Protein 9K8B (pdb70)

Solvent-accessible surface area: 11193 Å² total; per-residue (Å²): 136,144,87,25,64,86,0,1,106,39,0,67,50,0,15,107,50,3,134,96,40,98,17,90,69,0,23,120,25,0,31,71,0,11,100,26,4,114,122,36,80,47,166,21,1,24,62,0,0,88,17,0,56,129,2,0,68,44,0,1,130,77,81,54,56,133,31,0,5,75,0,0,65,20,0,26,50,0,0,40,6,58,31,117,75,50,131,134,106,1,107,79,6,5,80,66,0,34,106,28,0,16,75,3,6,66,152,34,21,80,75,11,1,88,11,0,10,112,0,0,69,33,0,1,130,40,9,82,32,112,112,7,20,88,1,1,88,1,3,43,45,1,6,116,37,46,48,102,4,90,146,84,80,84,78,42,51,74,26,0,82,1,1,39,123,4,1,110,79,1,35,144,26,14,6,72,93,2,0,79,2,0,8,78,15,0,60,93,8,12,125,81,0,139,161,42,82,78,101,142,11,17,80,85,0,80,64,19,10,103,64,6,70,97,76,15,141,140,102

Secondary structure (DSSP, 8-state):
--HHHHHHHHHHHHHHHHTTT-HHHHHHHHHHHHHHHTTTT-SSHHHHHHHHHHHIIIIIHTT-STTTHHHHHHHHHHHHTTTTT-STTHHHHHHHHHHHHHHHHHHT-HHHHHHHHHHHHHHHTTTT-STTTHHHHHHHHHHHHHHHHHHS---HHHHHHHHHHHHHHHHHHT-SHHHHHHHHHHHHHHHHHHHSS--SSHHHHHHHHHHHHHHHHH-

B-factor: mean 26.37, std 15.7, range [0.08, 90.74]

Nearest PDB structures (foldseek):
  8fbn-assembly1_E  TM=4.253E-01  e=9.488E-02  synthetic construct
  3sf4-assembly3_C  TM=2.843E-01  e=7.287E-01  Homo sapiens
  3sf4-assembly1_A  TM=2.581E-01  e=3.990E-01  Homo sapiens
  8glv-assembly1_Lf  TM=2.975E-01  e=1.056E+00  Chlamydomonas reinhardtii
  7ep7-assembly1_A  TM=2.399E-01  e=4.238E+00  Mus musculus

Structure (mmCIF, N/CA/C/O backbone):
data_9K8B
#
_entry.id   9K8B
#
loop_
_entity.id
_entity.type
_entity.pdbx_description
1 polymer Cage-t32-Zn1-HEHE-34
2 non-polymer 'ZINC ION'
#
loop_
_atom_site.group_PDB
_atom_site.id
_atom_site.type_symbol
_atom_site.label_atom_id
_atom_site.label_alt_id
_atom_site.label_comp_id
_atom_site.label_asym_id
_atom_site.label_entity_id
_atom_site.label_seq_id
_atom_site.pdbx_PDB_ins_code
_atom_site.Cartn_x
_atom_site.Cartn_y
_atom_site.Cartn_z
_atom_site.occupancy
_atom_site.B_iso_or_equiv
_atom_site.auth_seq_id
_atom_site.auth_comp_id
_atom_site.auth_asym_i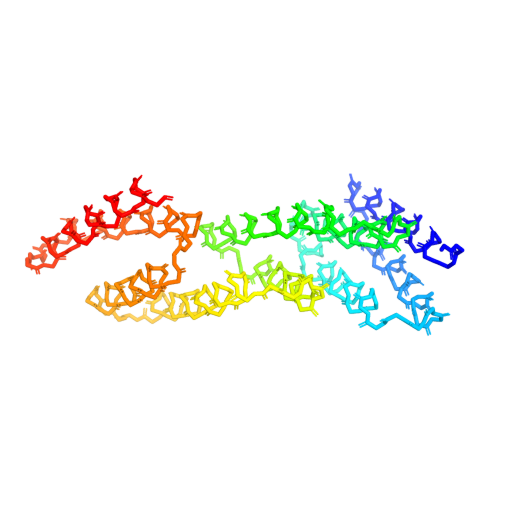d
_atom_site.auth_atom_id
_atom_site.pdbx_PDB_model_num
ATOM 1 N N . MET A 1 25 ? 86.102 130.629 135.703 1.00 30.61 6 MET A N 1
ATOM 2 C CA . MET A 1 25 ? 85.591 131.412 136.720 1.00 34.12 6 MET A CA 1
ATOM 3 C C . MET A 1 25 ? 86.432 131.572 137.866 1.00 37.01 6 MET A C 1
ATOM 4 O O . MET A 1 25 ? 87.620 131.483 137.702 1.00 37.05 6 MET A O 1
ATOM 9 N N . GLU A 1 26 ? 85.792 131.837 139.010 1.00 34.47 7 GLU A N 1
ATOM 10 C CA . GLU A 1 26 ? 86.536 132.309 140.180 1.00 25.82 7 GLU A CA 1
ATOM 11 C C . GLU A 1 26 ? 86.869 133.785 140.020 1.00 29.65 7 GLU A C 1
ATOM 12 O O . GLU A 1 26 ? 86.044 134.646 140.337 1.00 37.75 7 GLU A O 1
ATOM 18 N N . LYS A 1 27 ? 88.076 134.092 139.532 1.00 26.42 8 LYS A N 1
ATOM 19 C CA . LYS A 1 27 ? 88.452 135.490 139.341 1.00 25.49 8 LYS A CA 1
ATOM 20 C C . LYS A 1 27 ? 87.590 136.173 138.286 1.00 23.19 8 LYS A C 1
ATOM 21 O O . LYS A 1 27 ? 87.192 137.328 138.469 1.00 20.51 8 LYS A O 1
ATOM 27 N N . LEU A 1 28 ? 87.292 135.482 137.184 1.00 19.10 9 LEU A N 1
ATOM 28 C CA . LEU A 1 28 ? 86.469 136.063 136.132 1.00 16.32 9 LEU A CA 1
ATOM 29 C C . LEU A 1 28 ? 85.036 136.324 136.583 1.00 15.81 9 LEU A C 1
ATOM 30 O O . LEU A 1 28 ? 84.436 137.319 136.161 1.00 18.47 9 LEU A O 1
ATOM 35 N N . LYS A 1 29 ? 84.479 135.478 137.443 1.00 10.88 10 LYS A N 1
ATOM 36 C CA . LYS A 1 29 ? 83.179 135.788 138.014 1.00 12.37 10 LYS A CA 1
ATOM 37 C C . LYS A 1 29 ? 83.227 136.962 138.979 1.00 15.17 10 LYS A C 1
ATOM 38 O O . LYS A 1 29 ? 82.260 137.730 139.050 1.00 21.25 10 LYS A O 1
ATOM 44 N N . GLU A 1 30 ? 84.328 137.125 139.717 1.00 9.60 11 GLU A N 1
ATOM 45 C CA . GLU A 1 30 ? 84.508 138.330 140.518 1.00 6.25 11 GLU A CA 1
ATOM 46 C C . GLU A 1 30 ? 84.524 139.565 139.629 1.00 11.55 11 GLU A C 1
ATOM 47 O O . GLU A 1 30 ? 83.920 140.592 139.955 1.00 22.91 11 GLU A O 1
ATOM 53 N N . ILE A 1 31 ? 85.213 139.473 138.490 1.00 5.38 12 ILE A N 1
ATOM 54 C CA . ILE A 1 31 ? 85.257 140.583 137.541 1.00 0.00 12 ILE A CA 1
ATOM 55 C C . ILE A 1 31 ? 83.855 140.915 137.044 1.00 2.74 12 ILE A C 1
ATOM 56 O O . ILE A 1 31 ? 83.461 142.083 136.977 1.00 19.81 12 ILE A O 1
ATOM 61 N N . VAL A 1 32 ? 83.080 139.888 136.699 1.00 9.22 13 VAL A N 1
ATOM 62 C CA . VAL A 1 32 ? 81.720 140.118 136.214 1.00 6.69 13 VAL A CA 1
ATOM 63 C C . VAL A 1 32 ? 80.865 140.775 137.296 1.00 8.89 13 VAL A C 1
ATOM 64 O O . VAL A 1 32 ? 80.091 141.700 137.016 1.00 16.75 13 VAL A O 1
ATOM 68 N N . LYS A 1 33 ? 80.985 140.311 138.542 1.00 0.20 14 LYS A N 1
ATOM 69 C CA . LYS A 1 33 ? 80.203 140.898 139.627 1.00 1.64 14 LYS A CA 1
ATOM 70 C C . LYS A 1 33 ? 80.565 142.363 139.848 1.00 15.65 14 LYS A C 1
ATOM 71 O O . LYS A 1 33 ? 79.685 143.215 140.044 1.00 23.40 14 LYS A O 1
ATOM 77 N N . HIS A 1 34 ? 81.862 142.680 139.813 1.00 14.82 15 HIS A N 1
ATOM 78 C CA . HIS A 1 34 ? 82.273 144.074 139.936 1.00 1.61 15 HIS A CA 1
ATOM 79 C C . HIS A 1 34 ? 81.751 144.914 138.780 1.00 3.78 15 HIS A C 1
ATOM 80 O O . HIS A 1 34 ? 81.411 146.085 138.969 1.00 6.74 15 HIS A O 1
ATOM 87 N N . LEU A 1 35 ? 81.680 144.341 137.579 1.00 5.48 16 LEU A N 1
ATOM 88 C CA . LEU A 1 35 ? 81.114 145.081 136.456 1.00 0.19 16 LEU A CA 1
ATOM 89 C C . LEU A 1 35 ? 79.623 145.335 136.651 1.00 0.35 16 LEU A C 1
ATOM 90 O O . LEU A 1 35 ? 79.118 146.400 136.281 1.00 10.41 16 LEU A O 1
ATOM 95 N N . GLU A 1 36 ? 78.898 144.373 137.231 1.00 0.00 17 GLU A N 1
ATOM 96 C CA . GLU A 1 36 ? 77.509 144.646 137.598 1.00 0.00 17 GLU A CA 1
ATOM 97 C C . GLU A 1 36 ? 77.420 145.814 138.575 1.00 3.38 17 GLU A C 1
ATOM 98 O O . GLU A 1 36 ? 76.546 146.680 138.439 1.00 12.84 17 GLU A O 1
ATOM 104 N N . VAL A 1 37 ? 78.309 145.848 139.570 1.00 14.27 18 VAL A N 1
ATOM 105 C CA . VAL A 1 37 ? 78.303 146.956 140.530 1.00 3.81 18 VAL A CA 1
ATOM 106 C C . VAL A 1 37 ? 78.570 148.281 139.821 1.00 9.29 18 VAL A C 1
ATOM 107 O O . VAL A 1 37 ? 77.919 149.298 140.097 1.00 12.24 18 VAL A O 1
ATOM 111 N N . ALA A 1 38 ? 79.539 148.292 138.904 1.00 6.74 19 ALA A N 1
ATOM 112 C CA . ALA A 1 38 ? 79.887 149.513 138.188 1.00 0.00 19 ALA A CA 1
ATOM 113 C C . ALA A 1 38 ? 78.721 150.017 137.348 1.00 0.00 19 ALA A C 1
ATOM 114 O O . ALA A 1 38 ? 78.453 151.221 137.299 1.00 5.84 19 ALA A O 1
ATOM 116 N N . ILE A 1 39 ? 78.020 149.107 136.669 1.00 10.32 20 ILE A N 1
ATOM 117 C CA . ILE A 1 39 ? 76.863 149.516 135.872 1.00 6.67 20 ILE A CA 1
ATOM 118 C C . ILE A 1 39 ? 75.753 150.045 136.771 1.00 10.13 20 ILE A C 1
ATOM 119 O O . ILE A 1 39 ? 75.066 151.014 136.424 1.00 17.02 20 ILE A O 1
ATOM 124 N N . LYS A 1 40 ? 75.553 149.419 137.934 1.00 3.50 21 LYS A N 1
ATOM 125 C CA . LYS A 1 40 ? 74.548 149.923 138.865 1.00 2.24 21 LYS A CA 1
ATOM 126 C C . LYS A 1 40 ? 74.877 151.342 139.304 1.00 13.03 21 LYS A C 1
ATOM 127 O O . LYS A 1 40 ? 73.999 152.208 139.360 1.00 19.39 21 LYS A O 1
ATOM 133 N N . TYR A 1 41 ? 76.149 151.597 139.616 1.00 13.66 22 TYR A N 1
ATOM 134 C CA . TYR A 1 41 ? 76.579 152.939 139.989 1.00 6.68 22 TYR A CA 1
ATOM 135 C C . TYR A 1 41 ? 76.434 153.944 138.857 1.00 7.87 22 TYR A C 1
ATOM 136 O O . TYR A 1 41 ? 76.038 155.084 139.113 1.00 7.41 22 TYR A O 1
ATOM 145 N N . LEU A 1 42 ? 76.749 153.557 137.624 1.00 11.16 23 LEU A N 1
ATOM 146 C CA . LEU A 1 42 ? 76.611 154.438 136.472 1.00 7.13 23 LEU A CA 1
ATOM 147 C C . LEU A 1 42 ? 75.166 154.779 136.154 1.00 12.15 23 LEU A C 1
ATOM 148 O O . LEU A 1 42 ? 74.887 155.907 135.741 1.00 18.06 23 LEU A O 1
ATOM 153 N N . LYS A 1 43 ? 74.244 153.836 136.326 1.00 10.47 24 LYS A N 1
ATOM 154 C CA . LYS A 1 43 ? 72.833 154.084 136.063 1.00 12.44 24 LYS A CA 1
ATOM 155 C C . LYS A 1 43 ? 72.163 154.922 137.145 1.00 18.46 24 LYS A C 1
ATOM 156 O O . LYS A 1 43 ? 70.940 155.079 137.115 1.00 23.73 24 LYS A O 1
ATOM 162 N N . GLU A 1 44 ? 72.933 155.461 138.099 1.00 17.73 25 GLU A N 1
ATOM 163 C CA . GLU A 1 44 ? 72.340 156.312 139.125 1.00 15.58 25 GLU A CA 1
ATOM 164 C C . GLU A 1 44 ? 73.139 157.589 139.373 1.00 20.07 25 GLU A C 1
ATOM 165 O O . GLU A 1 44 ? 72.854 158.296 140.346 1.00 24.19 25 GLU A O 1
ATOM 171 N N . GLY A 1 45 ? 74.126 157.905 138.538 1.00 17.52 26 GLY A N 1
ATOM 172 C CA . GLY A 1 45 ? 74.796 159.186 138.625 1.00 17.33 26 GLY A CA 1
ATOM 173 C C . GLY A 1 45 ? 76.260 159.143 139.006 1.00 16.72 26 GLY A C 1
ATOM 174 O O . GLY A 1 45 ? 77.063 159.909 138.468 1.00 17.56 26 GLY A O 1
ATOM 175 N N . LYS A 1 46 ? 76.625 158.258 139.929 1.00 10.80 27 LYS A N 1
ATOM 176 C CA . LYS A 1 46 ? 77.972 158.239 140.494 1.00 10.40 27 LYS A CA 1
ATOM 177 C C . LYS A 1 46 ? 78.964 157.735 139.451 1.00 9.60 27 LYS A C 1
ATOM 178 O O . LYS A 1 46 ? 79.035 156.540 139.166 1.00 12.67 27 LYS A O 1
ATOM 184 N N . VAL A 1 47 ? 79.751 158.657 138.885 1.00 11.53 28 VAL A N 1
ATOM 185 C CA . VAL A 1 47 ? 80.785 158.299 137.923 1.00 4.00 28 VAL A CA 1
ATOM 186 C C . VAL A 1 47 ? 82.109 157.970 138.595 1.00 14.94 28 VAL A C 1
ATOM 187 O O . VAL A 1 47 ? 82.875 157.149 138.073 1.00 13.09 28 VAL A O 1
ATOM 191 N N . ASP A 1 48 ? 82.393 158.573 139.748 1.00 14.10 29 ASP A N 1
ATOM 192 C CA . ASP A 1 48 ? 83.657 158.411 140.455 1.00 5.25 29 ASP A CA 1
ATOM 193 C C . ASP A 1 48 ? 83.803 157.057 141.135 1.00 9.65 29 ASP A C 1
ATOM 194 O O . ASP A 1 48 ? 84.915 156.526 141.197 1.00 17.38 29 ASP A O 1
ATOM 199 N N . LEU A 1 49 ? 82.715 156.487 141.655 1.00 6.92 30 LEU A N 1
ATOM 200 C CA . LEU A 1 49 ? 82.791 155.164 142.268 1.00 3.14 30 LEU A CA 1
ATOM 201 C C . LEU A 1 49 ? 82.853 154.056 141.226 1.00 11.14 30 LEU A C 1
ATOM 202 O O . LEU A 1 49 ? 83.511 153.034 141.451 1.00 14.26 30 LEU A O 1
ATOM 207 N N . ALA A 1 50 ? 82.173 154.231 140.091 1.00 5.92 31 ALA A N 1
ATOM 208 C CA . ALA A 1 50 ? 82.257 153.253 139.010 1.00 0.00 31 ALA A CA 1
ATOM 209 C C . ALA A 1 50 ? 83.677 153.152 138.471 1.00 2.44 31 ALA A C 1
ATOM 210 O O . ALA A 1 50 ? 84.146 152.059 138.136 1.00 11.55 31 ALA A O 1
ATOM 212 N N . ASP A 1 51 ? 84.373 154.286 138.379 1.00 0.00 32 ASP A N 1
ATOM 213 C CA . ASP A 1 51 ? 85.770 154.276 137.964 1.00 0.00 32 ASP A CA 1
ATOM 214 C C . ASP A 1 51 ? 86.618 153.437 138.910 1.00 6.69 32 ASP A C 1
ATOM 215 O O . ASP A 1 51 ? 87.431 152.617 138.471 1.00 11.72 32 ASP A O 1
ATOM 220 N N . LEU A 1 52 ? 86.428 153.621 140.219 1.00 3.60 33 LEU A N 1
ATOM 221 C CA . LEU A 1 52 ? 87.203 152.869 141.198 1.00 0.00 33 LEU A CA 1
ATOM 222 C C . LEU A 1 52 ? 86.881 151.382 141.133 1.00 0.00 33 LEU A C 1
ATOM 223 O O . LEU A 1 52 ? 87.777 150.538 141.248 1.00 13.48 33 LEU A O 1
ATOM 228 N N . VAL A 1 53 ? 85.604 151.046 140.946 1.00 3.24 34 VAL A N 1
ATOM 229 C CA . VAL A 1 53 ? 85.198 149.648 140.853 1.00 0.00 34 VAL A CA 1
ATOM 230 C C . VAL A 1 53 ? 85.833 148.982 139.637 1.00 0.00 34 VAL A C 1
ATOM 231 O O . VAL A 1 53 ? 86.314 147.842 139.711 1.00 0.64 34 VAL A O 1
ATOM 235 N N . VAL A 1 54 ? 85.851 149.679 138.497 1.00 8.77 35 VAL A N 1
ATOM 236 C CA . VAL A 1 54 ? 86.483 149.127 137.300 1.00 5.23 35 VAL A CA 1
ATOM 237 C C . VAL A 1 54 ? 87.993 149.010 137.486 1.00 9.65 35 VAL A C 1
ATOM 238 O O . VAL A 1 54 ? 88.625 148.092 136.953 1.00 13.28 35 VAL A O 1
ATOM 242 N N . ALA A 1 55 ? 88.599 149.933 138.238 1.00 0.00 36 ALA A N 1
ATOM 243 C CA . ALA A 1 55 ? 90.019 149.791 138.558 1.00 0.00 36 ALA A CA 1
ATOM 244 C C . ALA A 1 55 ? 90.276 148.538 139.388 1.00 6.19 36 ALA A C 1
ATOM 245 O O . ALA A 1 55 ? 91.266 147.827 139.174 1.00 21.66 36 ALA A O 1
ATOM 247 N N . ASP A 1 56 ? 89.393 148.258 140.353 1.00 10.76 37 ASP A N 1
ATOM 248 C CA . ASP A 1 56 ? 89.485 147.015 141.119 1.00 0.00 37 ASP A CA 1
ATOM 249 C C . ASP A 1 56 ? 89.375 145.799 140.206 1.00 3.94 37 ASP A C 1
ATOM 250 O O . ASP A 1 56 ? 90.124 144.824 140.349 1.00 15.97 37 ASP A O 1
ATOM 255 N N . ALA A 1 57 ? 88.428 145.836 139.257 1.00 0.00 38 ALA A N 1
ATOM 256 C CA . ALA A 1 57 ? 88.276 144.732 138.314 1.00 0.00 38 ALA A CA 1
ATOM 257 C C . ALA A 1 57 ? 89.520 144.552 137.454 1.00 0.00 38 ALA A C 1
ATOM 258 O O . ALA A 1 57 ? 89.894 143.423 137.134 1.00 13.21 38 ALA A O 1
ATOM 260 N N . ILE A 1 58 ? 90.171 145.651 137.067 1.00 3.55 39 ILE A N 1
ATOM 261 C CA . ILE A 1 58 ? 91.410 145.555 136.297 1.00 7.21 39 ILE A CA 1
ATOM 262 C C . ILE A 1 58 ? 92.514 144.920 137.133 1.00 7.02 39 ILE A C 1
ATOM 263 O O . ILE A 1 58 ? 93.311 144.116 136.632 1.00 17.54 39 ILE A O 1
ATOM 268 N N . GLU A 1 59 ? 92.599 145.291 138.412 1.00 0.52 40 GLU A N 1
ATOM 269 C CA . GLU A 1 59 ? 93.599 144.675 139.281 1.00 0.00 40 GLU A CA 1
ATOM 270 C C . GLU A 1 59 ? 93.353 143.181 139.432 1.00 4.60 40 GLU A C 1
ATOM 271 O O . GLU A 1 59 ? 94.304 142.395 139.489 1.00 16.06 40 GLU A O 1
ATOM 277 N N . LEU A 1 60 ? 92.084 142.773 139.515 1.00 14.05 41 LEU A N 1
ATOM 278 C CA . LEU A 1 60 ? 91.767 141.345 139.499 1.00 8.55 41 LEU A CA 1
ATOM 279 C C . LEU A 1 60 ? 92.169 140.687 138.186 1.00 4.56 41 LEU A C 1
ATOM 280 O O . LEU A 1 60 ? 92.706 139.574 138.185 1.00 7.11 41 LEU A O 1
ATOM 285 N N . ALA A 1 61 ? 91.910 141.352 137.061 1.00 12.87 42 ALA A N 1
ATOM 286 C CA . ALA A 1 61 ? 92.216 140.802 135.746 1.00 5.07 42 ALA A CA 1
ATOM 287 C C . ALA A 1 61 ? 93.706 140.640 135.501 1.00 10.28 42 ALA A C 1
ATOM 288 O O . ALA A 1 61 ? 94.102 139.751 134.742 1.00 18.94 42 ALA A O 1
ATOM 290 N N . LYS A 1 62 ? 94.539 141.481 136.108 1.00 12.83 43 LYS A N 1
ATOM 291 C CA . LYS A 1 62 ? 95.983 141.270 136.033 1.00 10.85 43 LYS A CA 1
ATOM 292 C C . LYS A 1 62 ? 96.440 140.048 136.821 1.00 18.36 43 LYS A C 1
ATOM 293 O O . LYS A 1 62 ? 97.636 139.737 136.824 1.00 21.17 43 LYS A O 1
ATOM 299 N N . GLU A 1 63 ? 95.514 139.352 137.487 1.00 24.98 44 GLU A N 1
ATOM 300 C CA . GLU A 1 63 ? 95.830 138.166 138.274 1.00 21.73 44 GLU A CA 1
ATOM 301 C C . GLU A 1 63 ? 95.220 136.915 137.660 1.00 21.49 44 GLU A C 1
ATOM 302 O O . GLU A 1 63 ? 95.200 135.855 138.293 1.00 21.77 44 GLU A O 1
ATOM 308 N N . ALA A 1 64 ? 94.707 137.018 136.428 1.00 20.24 45 ALA A N 1
ATOM 309 C CA . ALA A 1 64 ? 94.077 135.863 135.802 1.00 23.04 45 ALA A CA 1
ATOM 310 C C . ALA A 1 64 ? 94.712 135.498 134.463 1.00 28.34 45 ALA A C 1
ATOM 311 O O . ALA A 1 64 ? 94.202 134.601 133.782 1.00 30.84 45 ALA A O 1
ATOM 313 N N . GLY A 1 65 ? 95.803 136.156 134.075 1.00 29.00 46 GLY A N 1
ATOM 314 C CA . GLY A 1 65 ? 96.537 135.822 132.867 1.00 30.08 46 GLY A CA 1
ATOM 315 C C . GLY A 1 65 ? 95.693 135.605 131.627 1.00 31.65 46 GLY A C 1
ATOM 316 O O . GLY A 1 65 ? 95.731 134.526 131.029 1.00 29.01 46 GLY A O 1
ATOM 317 N N . ASP A 1 66 ? 94.925 136.620 131.229 1.00 30.03 47 ASP A N 1
ATOM 318 C CA . ASP A 1 66 ? 94.076 136.524 130.052 1.00 31.02 47 ASP A CA 1
ATOM 319 C C . ASP A 1 66 ? 94.501 137.441 128.913 1.00 31.49 47 ASP A C 1
ATOM 320 O O . ASP A 1 66 ? 94.459 137.010 127.753 1.00 29.10 47 ASP A O 1
ATOM 325 N N . LYS A 1 67 ? 94.881 138.689 129.199 1.00 24.64 48 LYS A N 1
ATOM 326 C CA . LYS A 1 67 ? 95.420 139.623 128.215 1.00 20.55 48 LYS A CA 1
ATOM 327 C C . LYS A 1 67 ? 94.409 139.979 127.128 1.00 20.50 48 LYS A C 1
ATOM 328 O O . LYS A 1 67 ? 94.729 140.725 126.197 1.00 27.86 48 LYS A O 1
ATOM 334 N N . ALA A 1 68 ? 93.187 139.458 127.233 1.00 17.35 49 ALA A N 1
ATOM 335 C CA . ALA A 1 68 ? 92.109 139.828 126.322 1.00 16.12 49 ALA A CA 1
ATOM 336 C C . ALA A 1 68 ? 90.916 140.385 127.082 1.00 22.76 49 ALA A C 1
ATOM 337 O O . ALA A 1 68 ? 90.084 141.083 126.496 1.00 18.81 49 ALA A O 1
ATOM 339 N N . SER A 1 69 ? 90.820 140.090 128.375 1.00 23.99 50 SER A N 1
ATOM 340 C CA . SER A 1 69 ? 89.883 140.740 129.281 1.00 15.65 50 SER A CA 1
ATOM 341 C C . SER A 1 69 ? 90.483 141.955 129.963 1.00 9.62 50 SER A C 1
ATOM 342 O O . SER A 1 69 ? 89.767 142.913 130.255 1.00 21.63 50 SER A O 1
ATOM 345 N N . LEU A 1 70 ? 91.796 141.939 130.199 1.00 6.08 51 LEU A N 1
ATOM 346 C CA . LEU A 1 70 ? 92.478 143.105 130.742 1.00 14.68 51 LEU A CA 1
ATOM 347 C C . LEU A 1 70 ? 92.365 144.297 129.797 1.00 20.43 51 LEU A C 1
ATOM 348 O O . LEU A 1 70 ? 92.105 145.426 130.231 1.00 20.13 51 LEU A O 1
ATOM 353 N N . GLU A 1 71 ? 92.546 144.060 128.498 1.00 6.79 52 GLU A N 1
ATOM 354 C CA . GLU A 1 71 ? 92.433 145.139 127.523 1.00 0.92 52 GLU A CA 1
ATOM 355 C C . GLU A 1 71 ? 91.019 145.701 127.467 1.00 4.80 52 GLU A C 1
ATOM 356 O O . GLU A 1 71 ? 90.828 146.919 127.379 1.00 15.66 52 GLU A O 1
ATOM 362 N N . ILE A 1 72 ? 90.014 144.830 127.527 1.00 1.52 53 ILE A N 1
ATOM 363 C CA . ILE A 1 72 ? 88.637 145.305 127.436 1.00 4.94 53 ILE A CA 1
ATOM 364 C C . ILE A 1 72 ? 88.245 146.054 128.708 1.00 5.72 53 ILE A C 1
ATOM 365 O O . ILE A 1 72 ? 87.488 147.030 128.658 1.00 14.04 53 ILE A O 1
ATOM 370 N N . LEU A 1 73 ? 88.782 145.646 129.863 1.00 6.44 54 LEU A N 1
ATOM 371 C CA . LEU A 1 73 ? 88.519 146.405 131.082 1.00 5.34 54 LEU A CA 1
ATOM 372 C C . LEU A 1 73 ? 89.241 147.743 131.084 1.00 11.15 54 LEU A C 1
ATOM 373 O O . LEU A 1 73 ? 88.717 148.724 131.619 1.00 8.96 54 LEU A O 1
ATOM 378 N N . LYS A 1 74 ? 90.438 147.814 130.500 1.00 12.87 55 LYS A N 1
ATOM 379 C CA . LYS A 1 74 ? 91.101 149.107 130.362 1.00 2.18 55 LYS A CA 1
ATOM 380 C C . LYS A 1 74 ? 90.311 150.029 129.438 1.00 4.17 55 LYS A C 1
ATOM 381 O O . LYS A 1 74 ? 90.204 151.237 129.695 1.00 16.36 55 LYS A O 1
ATOM 387 N N . VAL A 1 75 ? 89.746 149.473 128.366 1.00 10.46 56 VAL A N 1
ATOM 388 C CA . VAL A 1 75 ? 88.871 150.246 127.490 1.00 11.51 56 VAL A CA 1
ATOM 389 C C . VAL A 1 75 ? 87.659 150.756 128.264 1.00 12.30 56 VAL A C 1
ATOM 390 O O . VAL A 1 75 ? 87.252 151.912 128.113 1.00 15.63 56 VAL A O 1
ATOM 394 N N . ALA A 1 76 ? 87.066 149.903 129.104 1.00 6.53 57 ALA A N 1
ATOM 395 C CA . ALA A 1 76 ? 85.924 150.327 129.913 1.00 0.00 57 ALA A CA 1
ATOM 396 C C . ALA A 1 76 ? 86.307 151.432 130.891 1.00 4.40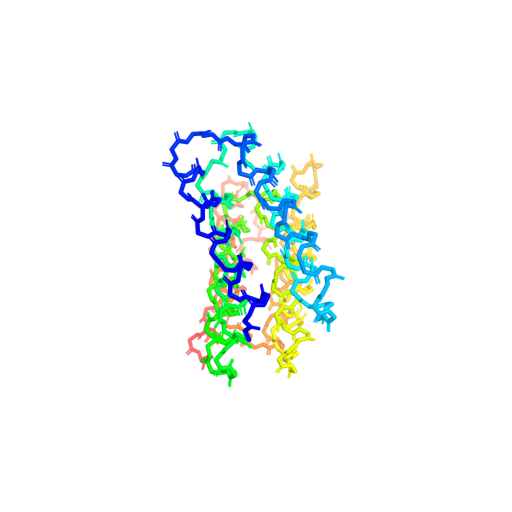 57 ALA A C 1
ATOM 397 O O . ALA A 1 76 ? 85.535 152.369 131.112 1.00 21.21 57 ALA A O 1
ATOM 399 N N . HIS A 1 77 ? 87.489 151.329 131.500 1.00 6.99 58 HIS A N 1
ATOM 400 C CA . HIS A 1 77 ? 87.959 152.357 132.424 1.00 3.44 58 HIS A CA 1
ATOM 401 C C . HIS A 1 77 ? 88.100 153.700 131.718 1.00 13.09 58 HIS A C 1
ATOM 402 O O . HIS A 1 77 ? 87.601 154.733 132.192 1.00 17.79 58 HIS A O 1
ATOM 409 N N . LYS A 1 78 ? 88.775 153.703 130.566 1.00 6.98 59 LYS A N 1
ATOM 410 C CA . LYS A 1 78 ? 88.938 154.949 129.827 1.00 0.00 59 LYS A CA 1
ATOM 411 C C . LYS A 1 78 ? 87.5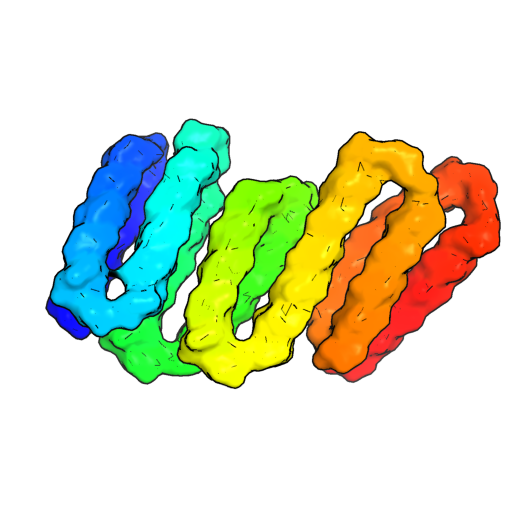99 155.467 129.315 1.00 1.84 59 LYS A C 1
ATOM 412 O O . LYS A 1 78 ? 87.416 156.678 129.155 1.00 7.62 59 LYS A O 1
ATOM 418 N N . ALA A 1 79 ? 86.653 154.571 129.050 1.00 6.69 60 ALA A N 1
ATOM 419 C CA . ALA A 1 79 ? 85.310 154.974 128.661 1.00 4.81 60 ALA A CA 1
ATOM 420 C C . ALA A 1 79 ? 84.610 155.697 129.800 1.00 0.00 60 ALA A C 1
ATOM 421 O O . ALA A 1 79 ? 83.955 156.717 129.578 1.00 5.01 60 ALA A O 1
ATOM 423 N N . ILE A 1 80 ? 84.747 155.182 131.024 1.00 2.07 61 ILE A N 1
ATOM 424 C CA . ILE A 1 80 ? 84.215 155.869 132.199 1.00 7.43 61 ILE A CA 1
ATOM 425 C C . ILE A 1 80 ? 84.799 157.271 132.212 1.00 16.13 61 ILE A C 1
ATOM 426 O O . ILE A 1 80 ? 84.062 158.262 132.265 1.00 14.58 61 ILE A O 1
ATOM 431 N N . ASP A 1 81 ? 86.126 157.350 132.096 1.00 15.43 62 ASP A N 1
ATOM 432 C CA . ASP A 1 81 ? 86.846 158.623 132.130 1.00 8.03 62 ASP A CA 1
ATOM 433 C C . ASP A 1 81 ? 86.271 159.616 131.127 1.00 9.82 62 ASP A C 1
ATOM 434 O O . ASP A 1 81 ? 85.785 160.682 131.513 1.00 8.06 62 ASP A O 1
ATOM 439 N N . THR A 1 82 ? 86.321 159.280 129.837 1.00 15.22 63 THR A N 1
ATOM 440 C CA . THR A 1 82 ? 85.917 160.211 128.789 1.00 6.45 63 THR A CA 1
ATOM 441 C C . THR A 1 82 ? 84.409 160.431 128.743 1.00 6.74 63 THR A C 1
ATOM 442 O O . THR A 1 82 ? 83.944 161.558 128.931 1.00 11.93 63 THR A O 1
ATOM 446 N N . LEU A 1 83 ? 83.637 159.372 128.483 1.00 14.23 64 LEU A N 1
ATOM 447 C CA . LEU A 1 83 ? 82.202 159.543 128.289 1.00 14.31 64 LEU A CA 1
ATOM 448 C C . LEU A 1 83 ? 81.465 159.823 129.591 1.00 16.11 64 LEU A C 1
ATOM 449 O O . LEU A 1 83 ? 80.616 160.717 129.638 1.00 16.81 64 LEU A O 1
ATOM 454 N N . GLY A 1 84 ? 81.756 159.069 130.648 1.00 16.07 65 GLY A N 1
ATOM 455 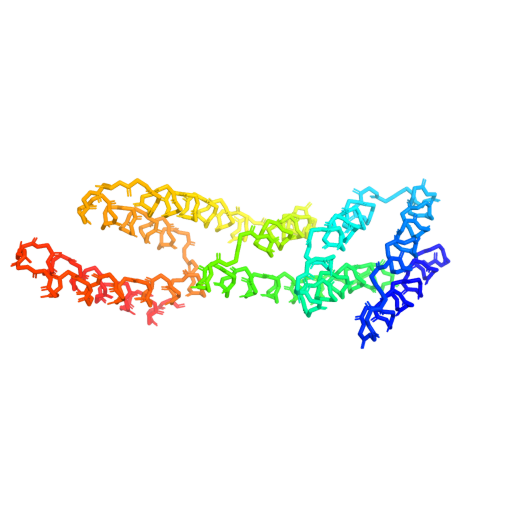C CA . GLY A 1 84 ? 80.961 159.152 131.854 1.00 15.12 65 GLY A CA 1
ATOM 456 C C . GLY A 1 84 ? 81.082 160.462 132.599 1.00 12.65 65 GLY A C 1
ATOM 457 O O . GLY A 1 84 ? 80.087 160.984 133.109 1.00 12.58 65 GLY A O 1
ATOM 458 N N . ARG A 1 85 ? 82.297 161.003 132.675 1.00 11.77 66 ARG A N 1
ATOM 459 C CA . ARG A 1 85 ? 82.508 162.213 133.461 1.00 14.42 66 ARG A CA 1
ATOM 460 C C . ARG A 1 85 ? 81.828 163.415 132.815 1.00 19.42 66 ARG A C 1
ATOM 461 O O . ARG A 1 85 ? 81.340 164.309 133.516 1.00 16.31 66 ARG A O 1
ATOM 469 N N . GLU A 1 86 ? 81.786 163.452 131.485 1.00 28.89 67 GLU A N 1
ATOM 470 C CA . GLU A 1 86 ? 81.014 164.462 130.770 1.00 24.52 67 GLU A CA 1
ATOM 471 C C . GLU A 1 86 ? 79.546 164.052 130.744 1.00 24.72 67 GLU A C 1
ATOM 472 O O . GLU A 1 86 ? 79.139 163.152 131.484 1.00 27.54 67 GLU A O 1
ATOM 478 N N . GLY A 1 87 ? 78.739 164.705 129.914 1.00 21.33 68 GLY A N 1
ATOM 479 C CA . GLY A 1 87 ? 77.300 164.539 129.989 1.00 24.50 68 GLY A CA 1
ATOM 480 C C . GLY A 1 87 ? 76.733 163.183 129.611 1.00 26.07 68 GLY A C 1
ATOM 481 O O . GLY A 1 87 ? 75.579 162.890 129.937 1.00 24.56 68 GLY A O 1
ATOM 482 N N . LYS A 1 88 ? 77.516 162.340 128.939 1.00 24.53 69 LYS A N 1
ATOM 483 C CA . LYS A 1 88 ? 77.006 161.093 128.376 1.00 21.41 69 LYS A CA 1
ATOM 484 C C . LYS A 1 88 ? 77.206 159.952 129.368 1.00 22.45 69 LYS A C 1
ATOM 485 O O . LYS A 1 88 ? 78.263 159.314 129.386 1.00 26.70 69 LYS A O 1
ATOM 491 N N . LEU A 1 89 ? 76.182 159.682 130.181 1.00 20.04 70 LEU A N 1
ATOM 492 C CA . LEU A 1 89 ? 76.199 158.575 131.130 1.00 13.59 70 LEU A CA 1
ATOM 493 C C . LEU A 1 89 ? 75.518 157.331 130.579 1.00 15.45 70 LEU A C 1
ATOM 494 O O . LEU A 1 89 ? 75.580 156.267 131.205 1.00 20.43 70 LEU A O 1
ATOM 499 N N . GLU A 1 90 ? 74.862 157.436 129.427 1.00 18.38 71 GLU A N 1
ATOM 500 C CA . GLU A 1 90 ? 74.214 156.296 128.797 1.00 16.72 71 GLU A CA 1
ATOM 501 C C . GLU A 1 90 ? 75.108 155.598 127.789 1.00 12.74 71 GLU A C 1
ATOM 502 O O . GLU A 1 90 ? 74.744 154.527 127.295 1.00 11.78 71 GLU A O 1
ATOM 508 N N . GLU A 1 91 ? 76.268 156.171 127.475 1.00 12.97 72 GLU A N 1
ATOM 509 C CA . GLU A 1 91 ? 77.203 155.578 126.526 1.00 14.47 72 GLU A CA 1
ATOM 510 C C . GLU A 1 91 ? 78.471 155.093 127.211 1.00 12.99 72 GLU A C 1
ATOM 511 O O . GLU A 1 91 ? 79.377 154.589 126.542 1.00 18.50 72 GLU A O 1
ATOM 517 N N . ALA A 1 92 ? 78.559 155.245 128.526 1.00 8.50 73 ALA A N 1
ATOM 518 C CA . ALA A 1 92 ? 79.565 154.573 129.329 1.00 0.61 73 ALA A CA 1
ATOM 519 C C . ALA A 1 92 ? 79.056 153.281 129.937 1.00 11.94 73 ALA A C 1
ATOM 520 O O . ALA A 1 92 ? 79.811 152.302 130.009 1.00 17.80 73 ALA A O 1
ATOM 522 N N . ALA A 1 93 ? 77.791 153.244 130.354 1.00 11.91 74 ALA A N 1
ATOM 523 C CA . ALA A 1 93 ? 77.167 151.989 130.735 1.00 5.19 74 ALA A CA 1
ATOM 524 C C . ALA A 1 93 ? 77.124 151.009 129.570 1.00 12.74 74 ALA A C 1
ATOM 525 O O . ALA A 1 93 ? 77.219 149.801 129.791 1.00 16.26 74 ALA A O 1
ATOM 527 N N . LYS A 1 94 ? 77.010 151.502 128.335 1.00 12.98 75 LYS A N 1
ATOM 528 C CA . LYS A 1 94 ? 77.066 150.616 127.173 1.00 1.99 75 LYS A CA 1
ATOM 529 C C . LYS A 1 94 ? 78.435 149.964 127.035 1.00 3.93 75 LYS A C 1
ATOM 530 O O . LYS A 1 94 ? 78.527 148.761 126.773 1.00 18.88 75 LYS A O 1
ATOM 536 N N . ILE A 1 95 ? 79.507 150.740 127.188 1.00 11.23 76 ILE A N 1
ATOM 537 C CA . ILE A 1 95 ? 80.8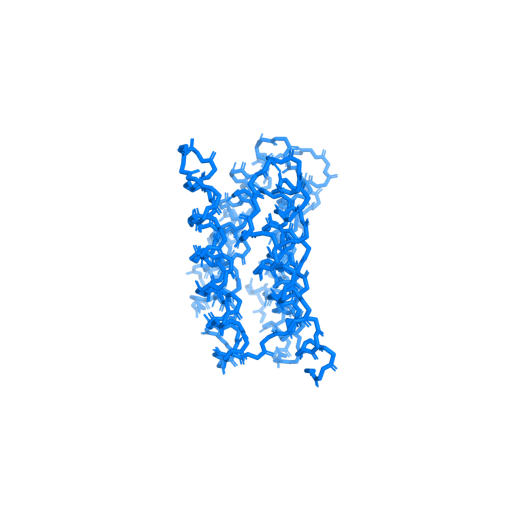48 150.165 127.108 1.00 4.79 76 ILE A CA 1
ATOM 538 C C . ILE A 1 95 ? 81.071 149.163 128.232 1.00 0.40 76 ILE A C 1
ATOM 539 O O . ILE A 1 95 ? 81.649 148.089 128.019 1.00 4.45 76 ILE A O 1
ATOM 544 N N . VAL A 1 96 ? 80.627 149.495 129.447 1.00 2.40 77 VAL A N 1
ATOM 545 C CA . VAL A 1 96 ? 80.814 148.558 130.550 1.00 10.25 77 VAL A CA 1
ATOM 546 C C . VAL A 1 96 ? 79.987 147.296 130.336 1.00 14.86 77 VAL A C 1
ATOM 547 O O . VAL A 1 96 ? 80.429 146.193 130.679 1.00 9.44 77 VAL A O 1
ATOM 551 N N . LYS A 1 97 ? 78.791 147.421 129.756 1.00 12.19 78 LYS A N 1
ATOM 552 C CA . LYS A 1 97 ? 77.981 146.243 129.463 1.00 3.73 78 LYS A CA 1
ATOM 553 C C . LYS A 1 97 ? 78.633 145.373 128.401 1.00 4.84 78 LYS A C 1
ATOM 554 O O . LYS A 1 97 ? 78.606 144.143 128.494 1.00 21.26 78 LYS A O 1
ATOM 560 N N . TYR A 1 98 ? 79.217 145.989 127.371 1.00 0.00 79 TYR A N 1
ATOM 561 C CA . TYR A 1 98 ? 79.921 145.201 126.363 1.00 2.76 79 TYR A CA 1
ATOM 562 C C . TYR A 1 98 ? 81.105 144.464 126.973 1.00 11.34 79 TYR A C 1
ATOM 563 O O . TYR A 1 98 ? 81.348 143.294 126.658 1.00 12.88 79 TYR A O 1
ATOM 572 N N . ALA A 1 99 ? 81.852 145.131 127.856 1.00 6.86 80 ALA A N 1
ATOM 573 C CA . ALA A 1 99 ? 82.970 144.471 128.526 1.00 2.32 80 ALA A CA 1
ATOM 574 C C . ALA A 1 99 ? 82.486 143.317 129.399 1.00 9.97 80 ALA A C 1
ATOM 575 O O . ALA A 1 99 ? 83.079 142.230 129.401 1.00 21.45 80 ALA A O 1
ATOM 577 N N . LYS A 1 100 ? 81.400 143.536 130.143 1.00 9.07 81 LYS A N 1
ATOM 578 C CA . LYS A 1 100 ? 80.851 142.492 131.002 1.00 7.81 81 LYS A CA 1
ATOM 579 C C . LYS A 1 100 ? 80.390 141.292 130.191 1.00 14.10 81 LYS A C 1
ATOM 580 O O . LYS A 1 100 ? 80.623 140.143 130.576 1.00 17.62 81 LYS A O 1
ATOM 586 N N . GLU A 1 101 ? 79.716 141.539 129.067 1.00 13.77 82 GLU A N 1
ATOM 587 C CA . GLU A 1 101 ? 79.231 140.439 128.245 1.00 1.38 82 GLU A CA 1
ATOM 588 C C . GLU A 1 101 ? 80.371 139.709 127.556 1.00 5.27 82 GLU A C 1
ATOM 589 O O . GLU A 1 101 ? 80.310 138.487 127.403 1.00 18.82 82 GLU A O 1
ATOM 595 N N . TYR A 1 102 ? 81.432 140.416 127.164 1.00 4.47 83 TYR A N 1
ATOM 596 C CA . TYR A 1 102 ? 82.606 139.724 126.645 1.00 10.66 83 TYR A CA 1
ATOM 597 C C . TYR A 1 102 ? 83.221 138.820 127.703 1.00 11.83 83 TYR A C 1
ATOM 598 O O . TYR A 1 102 ? 83.589 137.676 127.415 1.00 19.14 83 TYR A O 1
ATOM 607 N N . VAL A 1 103 ? 83.351 139.318 128.934 1.00 9.06 84 VAL A N 1
ATOM 608 C CA . VAL A 1 103 ? 83.938 138.494 129.988 1.00 9.28 84 VAL A CA 1
ATOM 609 C C . VAL A 1 103 ? 83.053 137.296 130.301 1.00 11.50 84 VAL A C 1
ATOM 610 O O . VAL A 1 103 ? 83.549 136.175 130.458 1.00 18.39 84 VAL A O 1
ATOM 614 N N . GLU A 1 104 ? 81.737 137.499 130.383 1.00 9.15 85 GLU A N 1
ATOM 615 C CA . GLU A 1 104 ? 80.852 136.406 130.766 1.00 7.18 85 GLU A CA 1
ATOM 616 C C . GLU A 1 104 ? 80.601 135.442 129.615 1.00 14.48 85 GLU A C 1
ATOM 617 O O . GLU A 1 104 ? 80.101 134.336 129.837 1.00 17.13 85 GLU A O 1
ATOM 623 N N . ALA A 1 105 ? 80.937 135.828 128.390 1.00 25.89 86 ALA A N 1
ATOM 624 C CA . ALA A 1 105 ? 80.936 134.897 127.263 1.00 19.25 86 ALA A CA 1
ATOM 625 C C . ALA A 1 105 ? 82.300 134.237 127.110 1.00 17.97 86 ALA A C 1
ATOM 626 O O . ALA A 1 105 ? 82.681 133.760 126.045 1.00 22.24 86 ALA A O 1
ATOM 628 N N . LYS A 1 106 ? 83.051 134.226 128.208 1.00 18.90 87 LYS A N 1
ATOM 629 C CA . LYS A 1 106 ? 84.365 133.600 128.265 1.00 24.25 87 LYS A CA 1
ATOM 630 C C . LYS A 1 106 ? 84.421 132.671 129.471 1.00 23.43 87 LYS A C 1
ATOM 631 O O . LYS A 1 106 ? 85.364 131.890 129.627 1.00 31.01 87 LYS A O 1
ATOM 637 N N . ILE A 1 107 ? 83.402 132.741 130.324 1.00 20.41 88 ILE A N 1
ATOM 638 C CA . ILE A 1 107 ? 83.269 131.830 131.454 1.00 24.04 88 ILE A CA 1
ATOM 639 C C . ILE A 1 107 ? 82.211 130.800 131.097 1.00 22.48 88 ILE A C 1
ATOM 640 O O . ILE A 1 107 ? 81.831 129.966 131.924 1.00 21.55 88 ILE A O 1
ATOM 645 N N . LYS A 1 108 ? 81.722 130.863 129.853 1.00 26.74 89 LYS A N 1
ATOM 646 C CA . LYS A 1 108 ? 80.821 129.832 129.351 1.00 30.14 89 LYS A CA 1
ATOM 647 C C . LYS A 1 108 ? 81.389 129.140 128.117 1.00 27.90 89 LYS A C 1
ATOM 648 O O . LYS A 1 108 ? 80.727 128.255 127.562 1.00 30.20 89 LYS A O 1
ATOM 654 N N . GLY A 1 109 ? 82.588 129.516 127.673 1.00 26.54 90 GLY A N 1
ATOM 655 C CA . GLY A 1 109 ? 83.216 128.905 126.522 1.00 29.93 90 GLY A CA 1
ATOM 656 C C . GLY A 1 109 ? 82.361 128.978 125.275 1.00 35.78 90 GLY A C 1
ATOM 657 O O . GLY A 1 109 ? 82.257 128.004 124.526 1.00 35.52 90 GLY A O 1
ATOM 658 N N . ASP A 1 110 ? 81.748 130.133 125.038 1.00 32.10 91 ASP A N 1
ATOM 659 C CA . ASP A 1 110 ? 80.826 130.319 123.933 1.00 31.29 91 ASP A CA 1
ATOM 660 C C . ASP A 1 110 ? 81.456 131.219 122.884 1.00 36.68 91 ASP A C 1
ATOM 661 O O . ASP A 1 110 ? 81.890 132.336 123.189 1.00 39.40 91 ASP A O 1
ATOM 666 N N . ARG A 1 111 ? 81.514 130.723 121.652 1.00 37.60 92 ARG A N 1
ATOM 667 C CA . ARG A 1 111 ? 81.976 131.482 120.499 1.00 36.96 92 ARG A CA 1
ATOM 668 C C . ARG A 1 111 ? 80.797 131.802 119.587 1.00 34.79 92 ARG A C 1
ATOM 669 O O . ARG A 1 111 ? 80.928 132.471 118.562 1.00 35.30 92 ARG A O 1
ATOM 677 N N . GLU A 1 112 ? 79.605 131.361 119.988 1.00 37.48 93 GLU A N 1
ATOM 678 C CA . GLU A 1 112 ? 78.388 131.737 119.281 1.00 36.02 93 GLU A CA 1
ATOM 679 C C . GLU A 1 112 ? 77.714 132.937 119.928 1.00 36.52 93 GLU A C 1
ATOM 680 O O . GLU A 1 112 ? 76.742 133.457 119.368 1.00 39.36 93 GLU A O 1
ATOM 686 N N . LYS A 1 113 ? 78.193 133.386 121.086 1.00 33.75 94 LYS A N 1
ATOM 687 C CA . LYS A 1 113 ? 77.773 134.640 121.691 1.00 34.83 94 LYS A CA 1
ATOM 688 C C . LYS A 1 113 ? 78.750 135.774 121.432 1.00 29.77 94 LYS A C 1
ATOM 689 O O . LYS A 1 113 ? 78.332 136.934 121.379 1.00 29.20 94 LYS A O 1
ATOM 695 N N . LEU A 1 114 ? 80.035 135.465 121.248 1.00 21.42 95 LEU A N 1
ATOM 696 C CA . LEU A 1 114 ? 80.996 136.479 120.839 1.00 25.14 95 LEU A CA 1
ATOM 697 C C . LEU A 1 114 ? 80.630 137.078 119.487 1.00 28.40 95 LEU A C 1
ATOM 698 O O . LEU A 1 114 ? 80.848 138.270 119.257 1.00 28.42 95 LEU A O 1
ATOM 703 N N . ARG A 1 115 ? 80.071 136.271 118.582 1.00 27.61 96 ARG A N 1
ATOM 704 C CA . ARG A 1 115 ? 79.682 136.779 117.271 1.00 24.86 96 ARG A CA 1
ATOM 705 C C . ARG A 1 115 ? 78.510 137.750 117.362 1.00 31.18 96 ARG A C 1
ATOM 706 O O . ARG A 1 115 ? 78.500 138.781 116.681 1.00 41.41 96 ARG A O 1
ATOM 714 N N . GLU A 1 116 ? 77.516 137.452 118.196 1.00 17.43 97 GLU A N 1
ATOM 715 C CA . GLU A 1 116 ? 76.439 138.410 118.401 1.00 22.37 97 GLU A CA 1
ATOM 716 C C . GLU A 1 116 ? 76.919 139.658 119.134 1.00 29.01 97 GLU A C 1
ATOM 717 O O . GLU A 1 116 ? 76.431 140.761 118.849 1.00 28.68 97 GLU A O 1
ATOM 723 N N . LEU A 1 117 ? 77.881 139.514 120.045 1.00 25.74 98 LEU A N 1
ATOM 724 C CA . LEU A 1 117 ? 78.514 140.684 120.640 1.00 18.04 98 LEU A CA 1
ATOM 725 C C . LEU A 1 117 ? 79.170 141.551 119.574 1.00 20.78 98 LEU A C 1
ATOM 726 O O . LEU A 1 117 ? 79.033 142.779 119.587 1.00 28.18 98 LEU A O 1
ATOM 731 N N . LEU A 1 118 ? 79.893 140.925 118.643 1.00 15.74 99 LEU A N 1
ATOM 732 C CA . LEU A 1 118 ? 80.509 141.666 117.550 1.00 9.08 99 LEU A CA 1
ATOM 733 C C . LEU A 1 118 ? 79.460 142.371 116.705 1.00 12.28 99 LEU A C 1
ATOM 734 O O . LEU A 1 118 ? 79.657 143.518 116.290 1.00 21.06 99 LEU A O 1
ATOM 739 N N . GLU A 1 119 ? 78.342 141.700 116.438 1.00 9.94 100 GLU A N 1
ATOM 740 C CA . GLU A 1 119 ? 77.276 142.315 115.655 1.00 18.94 100 GLU A CA 1
ATOM 741 C C . GLU A 1 119 ? 76.723 143.558 116.347 1.00 23.51 100 GLU A C 1
ATOM 742 O O . GLU A 1 119 ? 76.536 144.607 115.714 1.00 24.38 100 GLU A O 1
ATOM 748 N N . LYS A 1 120 ? 76.454 143.461 117.653 1.00 23.63 101 LYS A N 1
ATOM 749 C CA . LYS A 1 120 ? 75.920 144.613 118.379 1.00 15.92 101 LYS A CA 1
ATOM 750 C C . LYS A 1 120 ? 76.935 145.748 118.455 1.00 9.26 101 LYS A C 1
ATOM 751 O O . LYS A 1 120 ? 76.572 146.924 118.314 1.00 12.06 101 LYS A O 1
ATOM 757 N N . VAL A 1 121 ? 78.211 145.419 118.666 1.00 6.12 102 VAL A N 1
ATOM 758 C CA . VAL A 1 121 ? 79.243 146.446 118.731 1.00 2.61 102 VAL A CA 1
ATOM 759 C C . VAL A 1 121 ? 79.385 147.151 117.389 1.00 18.28 102 VAL A C 1
ATOM 760 O O . VAL A 1 121 ? 79.545 148.373 117.329 1.00 16.32 102 VAL A O 1
ATOM 764 N N . LYS A 1 122 ? 79.316 146.397 116.286 1.00 20.66 103 LYS A N 1
ATOM 765 C CA . LYS A 1 122 ? 79.413 147.015 114.965 1.00 3.49 103 LYS A CA 1
ATOM 766 C C . LYS A 1 122 ? 78.195 147.874 114.645 1.00 4.94 103 LYS A C 1
ATOM 767 O O . LYS A 1 122 ? 78.335 148.933 114.022 1.00 21.68 103 LYS A O 1
ATOM 773 N N . LYS A 1 123 ? 77.000 147.448 115.055 1.00 5.59 104 LYS A N 1
ATOM 774 C CA . LYS A 1 123 ? 75.835 148.309 114.873 1.00 3.64 104 LYS A CA 1
ATOM 775 C C . LYS A 1 123 ? 75.971 149.606 115.660 1.00 12.30 104 LYS A C 1
ATOM 776 O O . LYS A 1 123 ? 75.620 150.679 115.154 1.00 22.95 104 LYS A O 1
ATOM 782 N N . ASP A 1 124 ? 76.510 149.627 116.839 1.00 14.39 105 ASP A N 1
ATOM 783 C CA . ASP A 1 124 ? 76.692 150.871 117.537 1.00 6.90 105 ASP A CA 1
ATOM 784 C C . ASP A 1 124 ? 77.801 151.626 116.967 1.00 15.01 105 ASP A C 1
ATOM 785 O O . ASP A 1 124 ? 77.800 152.796 117.101 1.00 17.14 105 ASP A O 1
ATOM 790 N N . VAL A 1 125 ? 78.808 150.996 116.380 1.00 14.21 106 VAL A N 1
ATOM 791 C CA . VAL A 1 125 ? 79.830 151.756 115.662 1.00 5.04 106 VAL A CA 1
ATOM 792 C C . VAL A 1 125 ? 79.199 152.539 114.519 1.00 3.34 106 VAL A C 1
ATOM 793 O O . VAL A 1 125 ? 79.480 153.727 114.321 1.00 14.22 106 VAL A O 1
ATOM 797 N N . LEU A 1 126 ? 78.337 151.880 113.746 1.00 10.30 107 LEU A N 1
ATOM 798 C CA . LEU A 1 126 ? 77.690 152.564 112.630 1.00 16.36 107 LEU A CA 1
ATOM 799 C C . LEU A 1 126 ? 76.783 153.687 113.117 1.00 12.36 107 LEU A C 1
ATOM 800 O O . LEU A 1 126 ? 76.733 154.758 112.507 1.00 19.09 107 LEU A O 1
ATOM 805 N N . GLU A 1 127 ? 76.059 153.466 114.217 1.00 6.51 108 GLU A N 1
ATOM 806 C CA . GLU A 1 127 ? 75.233 154.544 114.756 1.00 12.10 108 GLU A CA 1
ATOM 807 C C . GLU A 1 127 ? 76.074 155.707 115.273 1.00 21.43 108 GLU A C 1
ATOM 808 O O . GLU A 1 127 ? 75.668 156.866 115.133 1.00 19.19 108 GLU A O 1
ATOM 814 N N . ALA A 1 128 ? 77.225 155.426 115.883 1.00 27.92 109 ALA A N 1
ATOM 815 C CA . ALA A 1 128 ? 78.110 156.492 116.343 1.00 18.22 109 ALA A CA 1
ATOM 816 C C . ALA A 1 128 ? 78.642 157.306 115.170 1.00 15.58 109 ALA A C 1
ATOM 817 O O . ALA A 1 128 ? 78.735 158.535 115.241 1.00 12.80 109 ALA A O 1
ATOM 819 N N . ILE A 1 129 ? 79.005 156.631 114.079 1.00 19.27 110 ILE A N 1
ATOM 820 C CA . ILE A 1 129 ? 79.473 157.316 112.878 1.00 16.33 110 ILE A CA 1
ATOM 821 C C . ILE A 1 129 ? 78.358 158.187 112.313 1.00 21.21 110 ILE A C 1
ATOM 822 O O . ILE A 1 129 ? 78.587 159.340 111.933 1.00 22.99 110 ILE A O 1
ATOM 827 N N . LYS A 1 130 ? 77.144 157.641 112.253 1.00 23.97 111 LYS A N 1
ATOM 828 C CA . LYS A 1 130 ? 76.015 158.383 111.706 1.00 18.85 111 LYS A CA 1
ATOM 829 C C . LYS A 1 130 ? 75.707 159.621 112.543 1.00 21.88 111 LYS A C 1
ATOM 830 O O . LYS A 1 130 ? 75.467 160.705 112.002 1.00 23.11 111 LYS A O 1
ATOM 836 N N . LYS A 1 131 ? 75.709 159.477 113.868 1.00 23.46 112 LYS A N 1
ATOM 837 C CA . LYS A 1 131 ? 75.401 160.593 114.753 1.00 24.67 112 LYS A CA 1
ATOM 838 C C . LYS A 1 131 ? 76.493 161.652 114.714 1.00 26.94 112 LYS A C 1
ATOM 839 O O . LYS A 1 131 ? 76.224 162.818 114.411 1.00 27.61 112 LYS A O 1
ATOM 845 N N . GLY A 1 132 ? 77.724 161.259 115.023 1.00 25.09 113 GLY A N 1
ATOM 846 C CA . GLY A 1 132 ? 78.840 162.183 114.991 1.00 25.36 113 GLY A CA 1
ATOM 847 C C . GLY A 1 132 ? 79.700 162.109 116.234 1.00 29.28 113 GLY A C 1
ATOM 848 O O . GLY A 1 132 ? 80.675 162.853 116.369 1.00 31.96 113 GLY A O 1
ATOM 849 N N . ASP A 1 133 ? 79.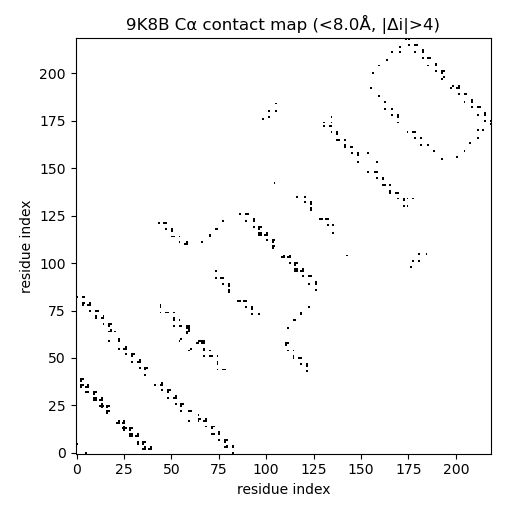345 161.211 117.154 1.00 21.76 114 ASP A N 1
ATOM 850 C CA . ASP A 1 133 ? 80.088 161.058 118.397 1.00 18.84 114 ASP A CA 1
ATOM 851 C C . ASP A 1 133 ? 81.465 160.477 118.111 1.00 18.43 114 ASP A C 1
ATOM 852 O O . ASP A 1 133 ? 81.581 159.393 117.531 1.00 25.29 114 ASP A O 1
ATOM 857 N N . GLU A 1 134 ? 82.507 161.194 118.520 1.00 15.06 115 GLU A N 1
ATOM 858 C CA . GLU A 1 134 ? 83.883 160.770 118.304 1.00 15.44 115 GLU A CA 1
ATOM 859 C C . GLU A 1 134 ? 84.485 160.086 119.523 1.00 19.74 115 GLU A C 1
ATOM 860 O O . GLU A 1 134 ? 85.489 159.383 119.390 1.00 23.92 115 GLU A O 1
ATOM 866 N N . GLU A 1 135 ? 83.894 160.268 120.701 1.00 19.38 116 GLU A N 1
ATOM 867 C CA . GLU A 1 135 ? 84.349 159.629 121.930 1.00 15.32 116 GLU A CA 1
ATOM 868 C C . GLU A 1 135 ? 83.741 158.253 122.142 1.00 21.24 116 GLU A C 1
ATOM 869 O O . GLU A 1 135 ? 84.415 157.360 122.656 1.00 29.84 116 GLU A O 1
ATOM 875 N N . PHE A 1 136 ? 82.473 158.075 121.770 1.00 13.90 117 PHE A N 1
ATOM 876 C CA . PHE A 1 136 ? 81.870 156.748 121.742 1.00 5.71 117 PHE A CA 1
ATOM 877 C C . PHE A 1 136 ? 82.548 155.864 120.704 1.00 15.54 117 PHE A C 1
ATOM 878 O O . PHE A 1 136 ? 82.773 154.668 120.940 1.00 21.90 117 PHE A O 1
ATOM 886 N N . TYR A 1 137 ? 82.879 156.448 119.552 1.00 21.35 118 TYR A N 1
ATOM 887 C CA . TYR A 1 137 ? 83.353 155.679 118.407 1.00 10.92 118 TYR A CA 1
ATOM 888 C C . TYR A 1 137 ? 84.685 155.000 118.696 1.00 14.26 118 TYR A C 1
ATOM 889 O O . TYR A 1 137 ? 84.890 153.839 118.326 1.00 25.24 118 TYR A O 1
ATOM 898 N N . GLU A 1 138 ? 85.612 155.712 119.337 1.00 8.22 119 GLU A N 1
ATOM 899 C CA . GLU A 1 138 ? 86.923 155.131 119.605 1.00 7.07 119 GLU A CA 1
ATOM 900 C C . GLU A 1 138 ? 86.816 153.936 120.543 1.00 19.07 119 GLU A C 1
ATOM 901 O O . GLU A 1 138 ? 87.442 152.893 120.309 1.00 29.70 119 GLU A O 1
ATOM 907 N N . ALA A 1 139 ? 86.015 154.061 121.603 1.00 10.03 120 ALA A N 1
ATOM 908 C CA . ALA A 1 139 ? 85.825 152.945 122.521 1.00 6.63 120 ALA A CA 1
ATOM 909 C C . ALA A 1 139 ? 85.174 151.761 121.817 1.00 11.57 120 ALA A C 1
ATOM 910 O O . ALA A 1 139 ? 85.598 150.611 121.989 1.00 17.63 120 ALA A O 1
ATOM 912 N N . LEU A 1 140 ? 84.144 152.026 121.007 1.00 17.91 121 LEU A N 1
ATOM 913 C CA . LEU A 1 140 ? 83.459 150.929 120.328 1.00 5.11 121 LEU A CA 1
ATOM 914 C C . LEU A 1 140 ? 84.374 150.218 119.342 1.00 7.41 121 LEU A C 1
ATOM 915 O O . LEU A 1 140 ? 84.347 148.989 119.253 1.00 20.99 121 LEU A O 1
ATOM 920 N N . VAL A 1 141 ? 85.182 150.964 118.582 1.00 0.00 122 VAL A N 1
ATOM 921 C CA . VAL A 1 141 ? 86.061 150.300 117.621 1.00 2.57 122 VAL A CA 1
ATOM 922 C C . VAL A 1 141 ? 87.181 149.558 118.332 1.00 6.75 122 VAL A C 1
ATOM 923 O O . VAL A 1 141 ? 87.635 148.515 117.852 1.00 18.10 122 VAL A O 1
ATOM 927 N N . LYS A 1 142 ? 87.646 150.060 119.482 1.00 6.42 123 LYS A N 1
ATOM 928 C CA . LYS A 1 142 ? 88.628 149.307 120.256 1.00 8.57 123 LYS A CA 1
ATOM 929 C C . LYS A 1 142 ? 88.047 147.980 120.728 1.00 16.65 123 LYS A C 1
ATOM 930 O O . LYS A 1 142 ? 88.688 146.928 120.614 1.00 17.42 123 LYS A O 1
ATOM 936 N N . ILE A 1 143 ? 86.816 148.011 121.245 1.00 14.76 124 ILE A N 1
ATOM 937 C CA . ILE A 1 143 ? 86.160 146.778 121.674 1.00 0.71 124 ILE A CA 1
ATOM 938 C C . ILE A 1 143 ? 85.970 145.836 120.494 1.00 7.55 124 ILE A C 1
ATOM 939 O O . ILE A 1 143 ? 86.190 144.623 120.609 1.00 20.80 124 ILE A O 1
ATOM 944 N N . ALA A 1 144 ? 85.549 146.370 119.345 1.00 12.43 125 ALA A N 1
ATOM 945 C CA . ALA A 1 144 ? 85.328 145.535 118.172 1.00 7.16 125 ALA A CA 1
ATOM 946 C C . ALA A 1 144 ? 86.621 144.882 117.707 1.00 5.37 125 ALA A C 1
ATOM 947 O O . ALA A 1 144 ? 86.624 143.707 117.336 1.00 14.52 125 ALA A O 1
ATOM 949 N N . ARG A 1 145 ? 87.730 145.622 117.722 1.00 5.47 126 ARG A N 1
ATOM 950 C CA . ARG A 1 145 ? 89.017 145.030 117.373 1.00 7.13 126 ARG A CA 1
ATOM 951 C C . ARG A 1 145 ? 89.393 143.929 118.352 1.00 10.53 126 ARG A C 1
ATOM 952 O O . ARG A 1 145 ? 89.880 142.867 117.948 1.00 21.00 126 ARG A O 1
ATOM 960 N N . ILE A 1 146 ? 89.174 144.160 119.648 1.00 18.21 127 ILE A N 1
ATOM 961 C CA . ILE A 1 146 ? 89.530 143.152 120.649 1.00 15.69 127 ILE A CA 1
ATOM 962 C C . ILE A 1 146 ? 88.723 141.875 120.432 1.00 11.79 127 ILE A C 1
ATOM 963 O O . ILE A 1 146 ? 89.255 140.763 120.513 1.00 19.40 127 ILE A O 1
ATOM 968 N N . ILE A 1 147 ? 87.430 142.014 120.149 1.00 12.19 128 ILE A N 1
ATOM 969 C CA . ILE A 1 147 ? 86.575 140.851 119.920 1.00 5.82 128 ILE A CA 1
ATOM 970 C C . ILE A 1 147 ? 86.935 140.146 118.617 1.00 12.15 128 ILE A C 1
ATOM 971 O O . ILE A 1 147 ? 86.924 138.913 118.549 1.00 20.96 128 ILE A O 1
ATOM 976 N N . ALA A 1 148 ? 87.258 140.912 117.574 1.00 18.14 129 ALA A N 1
ATOM 977 C CA . ALA A 1 148 ? 87.421 140.339 116.243 1.00 13.28 129 ALA A CA 1
ATOM 978 C C . ALA A 1 148 ? 88.814 139.774 116.013 1.00 18.40 129 ALA A C 1
ATOM 979 O O . ALA A 1 148 ? 89.008 138.964 115.104 1.00 23.07 129 ALA A O 1
ATOM 981 N N . GLU A 1 149 ? 89.797 140.188 116.813 1.00 18.80 130 GLU A N 1
ATOM 982 C CA . GLU A 1 149 ? 91.125 139.573 116.770 1.00 13.82 130 GLU A CA 1
ATOM 983 C C . GLU A 1 149 ? 91.183 138.457 117.812 1.00 28.48 130 GLU A C 1
ATOM 984 O O . GLU A 1 149 ? 92.234 138.080 118.332 1.00 35.41 130 GLU A O 1
ATOM 990 N N . ASP A 1 150 ? 89.995 137.936 118.118 1.00 32.45 131 ASP A N 1
ATOM 991 C CA . ASP A 1 150 ? 89.818 136.851 119.074 1.00 25.36 131 ASP A CA 1
ATOM 992 C C . ASP A 1 150 ? 88.769 135.892 118.522 1.00 25.59 131 ASP A C 1
ATOM 993 O O . ASP A 1 150 ? 88.365 134.937 119.188 1.00 29.11 131 ASP A O 1
ATOM 998 N N . LEU A 1 151 ? 88.343 136.134 117.284 1.00 23.38 132 LEU A N 1
ATOM 999 C CA . LEU A 1 151 ? 87.281 135.354 116.663 1.00 24.95 132 LEU A CA 1
ATOM 1000 C C . LEU A 1 151 ? 87.712 134.869 115.287 1.00 30.71 132 LEU A C 1
ATOM 1001 O O . LEU A 1 151 ? 86.959 134.166 114.607 1.00 32.82 132 LEU A O 1
ATOM 1006 N N . GLY A 1 152 ? 88.919 135.243 114.872 1.00 31.14 133 GLY A N 1
ATOM 1007 C CA . GLY A 1 152 ? 89.418 134.870 113.565 1.00 29.92 133 GLY A CA 1
ATOM 1008 C C . GLY A 1 152 ? 88.561 135.396 112.435 1.00 33.78 133 GLY A C 1
ATOM 1009 O O . GLY A 1 152 ? 88.269 134.671 111.480 1.00 32.59 133 GLY A O 1
ATOM 1010 N N . ASP A 1 153 ? 88.148 136.654 112.534 1.00 26.68 134 ASP A N 1
ATOM 1011 C CA . ASP A 1 153 ? 87.308 137.294 111.533 1.00 28.14 134 ASP A CA 1
ATOM 1012 C C . ASP A 1 153 ? 88.089 138.391 110.830 1.00 29.46 134 ASP A C 1
ATOM 1013 O O . ASP A 1 153 ? 88.806 139.163 111.472 1.00 32.25 134 ASP A O 1
ATOM 1018 N N . GLU A 1 154 ? 87.958 138.452 109.502 1.00 28.99 135 GLU A N 1
ATOM 1019 C CA . GLU A 1 154 ? 88.659 139.470 108.731 1.00 30.09 135 GLU A CA 1
ATOM 1020 C C . GLU A 1 154 ? 87.718 140.202 107.779 1.00 31.01 135 GLU A C 1
ATOM 1021 O O . GLU A 1 154 ? 88.133 141.148 107.102 1.00 32.27 135 GLU A O 1
ATOM 1027 N N . LYS A 1 155 ? 86.455 139.796 107.715 1.00 28.50 136 LYS A N 1
ATOM 1028 C CA . LYS A 1 155 ? 85.450 140.588 107.018 1.00 24.57 136 LYS A CA 1
ATOM 1029 C C . LYS A 1 155 ? 84.799 141.549 107.999 1.00 30.66 136 LYS A C 1
ATOM 1030 O O . LYS A 1 155 ? 84.023 142.428 107.625 1.00 39.27 136 LYS A O 1
ATOM 1036 N N . SER A 1 156 ? 85.120 141.391 109.283 1.00 27.77 137 SER A N 1
ATOM 1037 C CA . SER A 1 156 ? 84.724 142.413 110.258 1.00 21.25 137 SER A CA 1
ATOM 1038 C C . SER A 1 156 ? 85.923 143.204 110.759 1.00 25.60 137 SER A C 1
ATOM 1039 O O . SER A 1 156 ? 85.752 144.072 111.618 1.00 31.42 137 SER A O 1
ATOM 1042 N N . LEU A 1 157 ? 87.126 142.931 110.256 1.00 29.51 138 LEU A N 1
ATOM 1043 C CA . LEU A 1 157 ? 88.299 143.741 110.551 1.00 32.49 138 LEU A CA 1
ATOM 1044 C C . LEU A 1 157 ? 88.715 144.635 109.398 1.00 25.74 138 LEU A C 1
ATOM 1045 O O . LEU A 1 157 ? 89.385 145.642 109.643 1.00 20.96 138 LEU A O 1
ATOM 1050 N N . LYS A 1 158 ? 88.361 144.301 108.159 1.00 23.89 139 LYS A N 1
ATOM 1051 C CA . LYS A 1 158 ? 88.554 145.177 107.014 1.00 26.78 139 LYS A CA 1
ATOM 1052 C C . LYS A 1 158 ? 87.519 146.294 106.977 1.00 28.52 139 LYS A C 1
ATOM 1053 O O . LYS A 1 158 ? 87.837 147.433 106.607 1.00 35.59 139 LYS A O 1
ATOM 1059 N N . VAL A 1 159 ? 86.281 145.988 107.371 1.00 20.05 140 VAL A N 1
ATOM 1060 C CA . VAL A 1 159 ? 85.268 147.029 107.492 1.00 22.56 140 VAL A CA 1
ATOM 1061 C C . VAL A 1 159 ? 85.652 148.017 108.582 1.00 23.34 140 VAL A C 1
ATOM 1062 O O . VAL A 1 159 ? 85.367 149.212 108.476 1.00 29.95 140 VAL A O 1
ATOM 1066 N N . LEU A 1 160 ? 86.299 147.541 109.644 1.00 13.06 141 LEU A N 1
ATOM 1067 C CA . LEU A 1 160 ? 86.752 148.455 110.687 1.00 18.82 141 LEU A CA 1
ATOM 1068 C C . LEU A 1 160 ? 87.759 149.463 110.146 1.00 22.17 141 LEU A C 1
ATOM 1069 O O . LEU A 1 160 ? 87.666 150.654 110.449 1.00 28.32 141 LEU A O 1
ATOM 1074 N N . GLU A 1 161 ? 88.721 149.014 109.334 1.00 17.33 142 GLU A N 1
A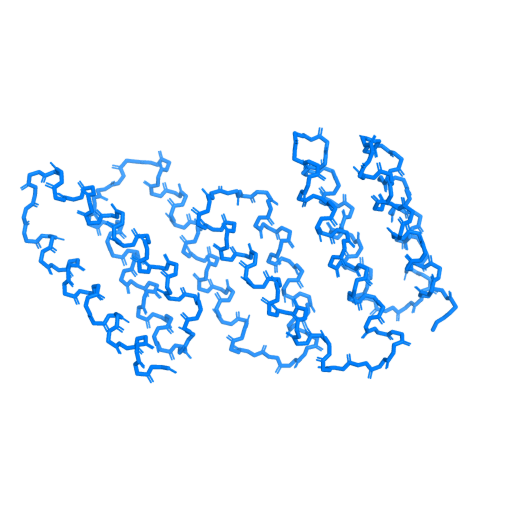TOM 1075 C CA . GLU A 1 161 ? 89.679 149.949 108.748 1.00 19.55 142 GLU A CA 1
ATOM 1076 C C . GLU A 1 161 ? 89.005 150.889 107.754 1.00 20.46 142 GLU A C 1
ATOM 1077 O O . GLU A 1 161 ? 89.319 152.086 107.713 1.00 30.35 142 GLU A O 1
ATOM 1083 N N . ALA A 1 162 ? 88.080 150.367 106.947 1.00 15.94 143 ALA A N 1
ATOM 1084 C CA . ALA A 1 162 ? 87.369 151.219 106.000 1.00 15.89 143 ALA A CA 1
ATOM 1085 C C . ALA A 1 162 ? 86.593 152.313 106.726 1.00 20.64 143 ALA A C 1
ATOM 1086 O O . ALA A 1 162 ? 86.622 153.482 106.327 1.00 26.31 143 ALA A O 1
ATOM 1088 N N . LEU A 1 163 ? 85.913 151.953 107.815 1.00 15.00 144 LEU A N 1
ATOM 1089 C CA . LEU A 1 163 ? 85.124 152.926 108.560 1.00 15.26 144 LEU A CA 1
ATOM 1090 C C . LEU A 1 163 ? 86.014 153.889 109.338 1.00 18.66 144 LEU A C 1
ATOM 1091 O O . LEU A 1 163 ? 85.668 155.064 109.492 1.00 23.33 144 LEU A O 1
ATOM 1096 N N . GLU A 1 164 ? 87.161 153.416 109.831 1.00 15.84 145 GLU A N 1
ATOM 1097 C CA . GLU A 1 164 ? 88.136 154.308 110.450 1.00 13.61 145 GLU A CA 1
ATOM 1098 C C . GLU A 1 164 ? 88.575 155.390 109.476 1.00 25.32 145 GLU A C 1
ATOM 1099 O O . GLU A 1 164 ? 88.542 156.588 109.791 1.00 35.36 145 GLU A O 1
ATOM 1105 N N . GLU A 1 165 ? 88.977 154.977 108.273 1.00 19.14 146 GLU A N 1
ATOM 1106 C CA . GLU A 1 165 ? 89.408 155.943 107.269 1.00 15.85 146 GLU A CA 1
ATOM 1107 C C . GLU A 1 165 ? 88.276 156.890 106.888 1.00 17.26 146 GLU A C 1
ATOM 1108 O O . GLU A 1 165 ? 88.483 158.104 106.778 1.00 24.96 146 GLU A O 1
ATOM 1114 N N . PHE A 1 166 ? 87.064 156.356 106.701 1.00 19.43 147 PHE A N 1
ATOM 1115 C CA . PHE A 1 166 ? 85.940 157.210 106.337 1.00 16.30 147 PHE A CA 1
ATOM 1116 C C . PHE A 1 166 ? 85.671 158.256 107.409 1.00 20.94 147 PHE A C 1
ATOM 1117 O O . PHE A 1 166 ? 85.510 159.441 107.103 1.00 25.22 147 PHE A O 1
ATOM 1125 N N . PHE A 1 167 ? 85.622 157.837 108.674 1.00 22.08 148 PHE A N 1
ATOM 1126 C CA . PHE A 1 167 ? 85.334 158.770 109.758 1.00 18.26 148 PHE A CA 1
ATOM 1127 C C . PHE A 1 167 ? 86.419 159.830 109.867 1.00 27.66 148 PHE A C 1
ATOM 1128 O O . PHE A 1 167 ? 86.130 161.021 110.033 1.00 33.29 148 PHE A O 1
ATOM 1136 N N . LYS A 1 168 ? 87.684 159.485 109.978 1.00 26.45 149 LYS A N 1
ATOM 1137 C CA . LYS A 1 168 ? 88.684 160.506 109.967 1.00 24.64 149 LYS A CA 1
ATOM 1138 C C . LYS A 1 168 ? 88.581 161.420 108.777 1.00 25.35 149 LYS A C 1
ATOM 1139 O O . LYS A 1 168 ? 88.403 162.561 108.996 1.00 30.61 149 LYS A O 1
ATOM 1145 N N . GLU A 1 169 ? 88.634 160.986 107.532 1.00 21.91 150 GLU A N 1
ATOM 1146 C CA . GLU A 1 169 ? 88.595 161.968 106.453 1.00 19.91 150 GLU A CA 1
ATOM 1147 C C . GLU A 1 169 ? 87.315 162.792 106.481 1.00 22.42 150 GLU A C 1
ATOM 1148 O O . GLU A 1 169 ? 87.334 163.959 106.085 1.00 31.67 150 GLU A O 1
ATOM 1154 N N . TRP A 1 170 ? 86.200 162.224 106.941 1.00 23.21 151 TRP A N 1
ATOM 1155 C CA . TRP A 1 170 ? 84.978 163.006 107.072 1.00 27.97 151 TRP A CA 1
ATOM 1156 C C . TRP A 1 170 ? 85.157 164.126 108.085 1.00 33.13 151 TRP A C 1
ATOM 1157 O O . TRP A 1 170 ? 84.782 165.279 107.832 1.00 31.60 151 TRP A O 1
ATOM 1168 N N . LYS A 1 171 ? 85.756 163.810 109.236 1.00 36.85 152 LYS A N 1
ATOM 1169 C CA . LYS A 1 171 ? 86.024 164.829 110.242 1.00 33.13 152 LYS A CA 1
ATOM 1170 C C . LYS A 1 171 ? 86.951 165.903 109.692 1.00 31.32 152 LYS A C 1
ATOM 1171 O O . LYS A 1 171 ? 86.740 167.099 109.911 1.00 32.97 152 LYS A O 1
ATOM 1177 N N . ARG A 1 172 ? 88.068 165.594 109.079 1.00 28.94 153 ARG A N 1
ATOM 1178 C CA . ARG A 1 172 ? 88.863 166.597 108.438 1.00 31.24 153 ARG A CA 1
ATOM 1179 C C . ARG A 1 172 ? 88.033 167.386 107.449 1.00 30.36 153 ARG A C 1
ATOM 1180 O O . ARG A 1 172 ? 87.806 168.506 107.668 1.00 35.70 153 ARG A O 1
ATOM 1188 N N . LEU A 1 173 ? 87.465 166.826 106.413 1.00 33.70 154 LEU A N 1
ATOM 1189 C CA . LEU A 1 173 ? 86.821 167.643 105.390 1.00 33.94 154 LEU A CA 1
ATOM 1190 C C . LEU A 1 173 ? 85.709 168.505 105.972 1.00 32.21 154 LEU A C 1
ATOM 1191 O O . LEU A 1 173 ? 85.339 169.522 105.378 1.00 34.13 154 LEU A O 1
ATOM 1196 N N . GLU A 1 174 ? 85.157 168.113 107.122 1.00 33.37 155 GLU A N 1
ATOM 1197 C CA . GLU A 1 174 ? 84.182 168.952 107.799 1.00 36.43 155 GLU A CA 1
ATOM 1198 C C . GLU A 1 174 ? 84.814 170.005 108.697 1.00 38.01 155 GLU A C 1
ATOM 1199 O O . GLU A 1 174 ? 84.162 171.010 108.997 1.00 35.25 155 GLU A O 1
ATOM 1205 N N . LYS A 1 175 ? 86.061 169.809 109.125 1.00 43.41 156 LYS A N 1
ATOM 1206 C CA . LYS A 1 175 ? 86.762 170.838 109.892 1.00 40.76 156 LYS A CA 1
ATOM 1207 C C . LYS A 1 175 ? 87.258 171.943 108.964 1.00 40.18 156 LYS A C 1
ATOM 1208 O O . LYS A 1 175 ? 87.000 173.128 109.192 1.00 41.78 156 LYS A O 1
ATOM 1214 N N . GLU A 1 176 ? 87.973 171.560 107.908 1.00 40.42 157 GLU A N 1
ATOM 1215 C CA . GLU A 1 176 ? 88.487 172.516 106.938 1.00 43.09 157 GLU A CA 1
ATOM 1216 C C . GLU A 1 176 ? 87.399 172.907 105.949 1.00 45.66 157 GLU A C 1
ATOM 1217 O O . GLU A 1 176 ? 86.221 172.591 106.154 1.00 46.74 157 GLU A O 1
ATOM 1223 N N . GLY A 1 177 ? 87.775 173.599 104.877 1.00 48.55 158 GLY A N 1
ATOM 1224 C CA . GLY A 1 177 ? 86.796 174.081 103.924 1.00 50.35 158 GLY A CA 1
ATOM 1225 C C . GLY A 1 177 ? 86.943 173.498 102.534 1.00 48.90 158 GLY A C 1
ATOM 1226 O O . GLY A 1 177 ? 86.810 174.219 101.540 1.00 45.98 158 GLY A O 1
ATOM 1227 N N . LYS A 1 178 ? 87.217 172.197 102.447 1.00 46.21 159 LYS A N 1
ATOM 1228 C CA . LYS A 1 178 ? 87.383 171.547 101.152 1.00 51.58 159 LYS A CA 1
ATOM 1229 C C . LYS A 1 178 ? 86.062 171.498 100.397 1.00 50.45 159 LYS A C 1
ATOM 1230 O O . LYS A 1 178 ? 84.988 171.584 101.003 1.00 47.91 159 LYS A O 1
ATOM 1236 N N . SER A 1 179 ? 86.132 171.361 99.074 1.00 48.67 160 SER A N 1
ATOM 1237 C CA . SER A 1 179 ? 84.955 171.467 98.226 1.00 47.60 160 SER A CA 1
ATOM 1238 C C . SER A 1 179 ? 84.046 170.257 98.371 1.00 48.91 160 SER A C 1
ATOM 1239 O O . SER A 1 179 ? 84.343 169.334 99.135 1.00 49.63 160 SER A O 1
ATOM 1242 N N . LEU A 1 180 ? 82.929 170.262 97.646 1.00 43.77 161 LEU A N 1
ATOM 1243 C CA . LEU A 1 180 ? 82.009 169.138 97.627 1.00 41.06 161 LEU A CA 1
ATOM 1244 C C . LEU A 1 180 ? 82.536 167.958 96.825 1.00 41.22 161 LEU A C 1
ATOM 1245 O O . LEU A 1 180 ? 82.158 166.815 97.110 1.00 44.29 161 LEU A O 1
ATOM 1250 N N . ASP A 1 181 ? 83.406 168.205 95.837 1.00 40.76 162 ASP A N 1
ATOM 1251 C CA . ASP A 1 181 ? 83.976 167.119 95.049 1.00 40.45 162 ASP A CA 1
ATOM 1252 C C . ASP A 1 181 ? 84.874 166.226 95.895 1.00 42.00 162 ASP A C 1
ATOM 1253 O O . ASP A 1 181 ? 84.876 165.006 95.713 1.00 50.45 162 ASP A O 1
ATOM 1258 N N . GLU A 1 182 ? 85.637 166.806 96.814 1.00 36.49 163 GLU A N 1
ATOM 1259 C CA . GLU A 1 182 ? 86.461 165.989 97.698 1.00 35.13 163 GLU A CA 1
ATOM 1260 C C . GLU A 1 182 ? 85.607 165.100 98.596 1.00 36.18 163 GLU A C 1
ATOM 1261 O O . GLU A 1 182 ? 85.931 163.922 98.796 1.00 38.47 163 GLU A O 1
ATOM 1267 N N . LYS A 1 183 ? 84.516 165.642 99.140 1.00 33.36 164 LYS A N 1
ATOM 1268 C CA . LYS A 1 183 ? 83.610 164.838 99.954 1.00 35.03 164 LYS A CA 1
ATOM 1269 C C . LYS A 1 183 ? 82.971 163.727 99.134 1.00 35.37 164 LYS A C 1
ATOM 1270 O O . LYS A 1 183 ? 82.854 162.584 99.597 1.00 36.72 164 LYS A O 1
ATOM 1276 N N . LEU A 1 184 ? 82.556 164.042 97.904 1.00 35.66 165 LEU A N 1
ATOM 1277 C CA . LEU A 1 184 ? 81.993 163.021 97.029 1.00 26.90 165 LEU A CA 1
ATOM 1278 C C . LEU A 1 184 ? 83.012 161.933 96.729 1.00 26.09 165 LEU A C 1
ATOM 1279 O O . LEU A 1 184 ? 82.667 160.750 96.702 1.00 35.59 165 LEU A O 1
ATOM 1284 N N . HIS A 1 185 ? 84.268 162.313 96.497 1.00 25.29 166 HIS A N 1
ATOM 1285 C CA . HIS A 1 185 ? 85.296 161.317 96.225 1.00 27.34 166 HIS A CA 1
ATOM 1286 C C . HIS A 1 185 ? 85.554 160.440 97.442 1.00 28.29 166 HIS A C 1
ATOM 1287 O O . HIS A 1 185 ? 85.792 159.239 97.302 1.00 30.17 166 HIS A O 1
ATOM 1294 N N . LEU A 1 186 ? 85.508 161.020 98.643 1.00 26.55 167 LEU A N 1
ATOM 1295 C CA . LEU A 1 186 ? 85.598 160.209 99.858 1.00 25.55 167 LEU A CA 1
ATOM 1296 C C . LEU A 1 186 ? 84.473 159.183 99.918 1.00 25.19 167 LEU A C 1
ATOM 1297 O O . LEU A 1 186 ? 84.702 157.995 100.197 1.00 29.87 167 LEU A O 1
ATOM 1302 N N . PHE A 1 187 ? 83.243 159.630 99.661 1.00 26.46 168 PHE A N 1
ATOM 1303 C CA . PHE A 1 187 ? 82.101 158.726 99.728 1.00 24.48 168 PHE A CA 1
ATOM 1304 C C . PHE A 1 187 ? 82.214 157.617 98.690 1.00 27.37 168 PHE A C 1
ATOM 1305 O O . PHE A 1 187 ? 81.949 156.450 98.989 1.00 27.63 168 PHE A O 1
ATOM 1313 N N . LEU A 1 188 ? 82.626 157.961 97.466 1.00 27.77 169 LEU A N 1
ATOM 1314 C CA . LEU A 1 188 ? 82.758 156.948 96.423 1.00 18.39 169 LEU A CA 1
ATOM 1315 C C . LEU A 1 188 ? 83.896 155.978 96.722 1.00 19.97 169 LEU A C 1
ATOM 1316 O O . LEU A 1 188 ? 83.772 154.777 96.469 1.00 30.09 169 LEU A O 1
ATOM 1321 N N . ARG A 1 189 ? 85.011 156.478 97.257 1.00 18.29 170 ARG A N 1
ATOM 1322 C CA . ARG A 1 189 ? 86.121 155.606 97.619 1.00 19.64 170 ARG A CA 1
ATOM 1323 C C . ARG A 1 189 ? 85.699 154.577 98.656 1.00 25.25 170 ARG A C 1
ATOM 1324 O O . ARG A 1 189 ? 85.915 153.367 98.476 1.00 31.96 170 ARG A O 1
ATOM 1332 N N . VAL A 1 190 ? 85.080 155.032 99.746 1.00 27.24 171 VAL A N 1
ATOM 1333 C CA . VAL A 1 190 ? 84.677 154.079 100.773 1.00 21.68 171 VAL A CA 1
ATOM 1334 C C . VAL A 1 190 ? 83.533 153.192 100.287 1.00 21.11 171 VAL A C 1
ATOM 1335 O O . VAL A 1 190 ? 83.442 152.027 100.686 1.00 28.21 171 VAL A O 1
ATOM 1339 N N . GLY A 1 191 ? 82.662 153.695 99.411 1.00 18.73 172 GLY A N 1
ATOM 1340 C CA . GLY A 1 191 ? 81.617 152.850 98.862 1.00 20.40 172 GLY A CA 1
ATOM 1341 C C . GLY A 1 191 ? 82.165 151.723 98.012 1.00 23.26 172 GLY A C 1
ATOM 1342 O O . GLY A 1 191 ? 81.714 150.581 98.119 1.00 30.96 172 GLY A O 1
ATOM 1343 N N . GLU A 1 192 ? 83.142 152.025 97.156 1.00 21.82 173 GLU A N 1
ATOM 1344 C CA . GLU A 1 192 ? 83.772 150.975 96.366 1.00 20.51 173 GLU A CA 1
ATOM 1345 C C . GLU A 1 192 ? 84.503 149.976 97.252 1.00 22.76 173 GLU A C 1
ATOM 1346 O O . GLU A 1 192 ? 84.444 148.766 97.005 1.00 33.20 173 GLU A O 1
ATOM 1352 N N . ARG A 1 193 ? 85.193 150.453 98.291 1.00 20.28 174 ARG A N 1
ATOM 1353 C CA . ARG A 1 193 ? 85.869 149.515 99.185 1.00 16.85 174 ARG A CA 1
ATOM 1354 C C . ARG A 1 193 ? 84.878 148.607 99.905 1.00 18.78 174 ARG A C 1
ATOM 1355 O O . ARG A 1 193 ? 85.116 147.401 100.021 1.00 22.18 174 ARG A O 1
ATOM 1363 N N . LEU A 1 194 ? 83.761 149.160 100.385 1.00 24.69 175 LEU A N 1
ATOM 1364 C CA . LEU A 1 194 ? 82.769 148.340 101.074 1.00 23.65 175 LEU A CA 1
ATOM 1365 C C . LEU A 1 194 ? 82.055 147.386 100.130 1.00 21.21 175 LEU A C 1
ATOM 1366 O O . LEU A 1 194 ? 81.684 146.283 100.540 1.00 26.17 175 LEU A O 1
ATOM 1371 N N . LEU A 1 195 ? 81.840 147.783 98.875 1.00 21.22 176 LEU A N 1
ATOM 1372 C CA . LEU A 1 195 ? 81.292 146.862 97.890 1.00 20.81 176 LEU A CA 1
ATOM 1373 C C . LEU A 1 195 ? 82.251 145.727 97.565 1.00 27.04 176 LEU A C 1
ATOM 1374 O O . LEU A 1 195 ? 81.806 144.586 97.409 1.00 29.24 176 LEU A O 1
ATOM 1379 N N . GLU A 1 196 ? 83.548 146.014 97.458 1.00 32.06 177 GLU A N 1
ATOM 1380 C CA . GLU A 1 196 ? 84.559 144.987 97.250 1.00 23.03 177 GLU A CA 1
ATOM 1381 C C . GLU A 1 196 ? 84.712 144.085 98.469 1.00 22.21 177 GLU A C 1
ATOM 1382 O O . GLU A 1 196 ? 85.095 142.918 98.329 1.00 27.90 177 GLU A O 1
ATOM 1388 N N . ILE A 1 197 ? 84.380 144.585 99.659 1.00 29.45 178 ILE A N 1
ATOM 1389 C CA . ILE A 1 197 ? 84.401 143.776 100.872 1.00 32.57 178 ILE A CA 1
ATOM 1390 C C . ILE A 1 197 ? 83.101 142.986 100.951 1.00 28.47 178 ILE A C 1
ATOM 1391 O O . ILE A 1 197 ? 83.101 141.796 101.286 1.00 26.36 178 ILE A O 1
ATOM 1396 N N . GLY A 1 198 ? 81.987 143.638 100.625 1.00 32.00 179 GLY A N 1
ATOM 1397 C CA . GLY A 1 198 ? 80.694 142.996 100.574 1.00 30.17 179 GLY A CA 1
ATOM 1398 C C . GLY A 1 198 ? 79.771 143.286 101.738 1.00 34.32 179 GLY A C 1
ATOM 1399 O O . GLY A 1 198 ? 78.662 142.742 101.779 1.00 33.66 179 GLY A O 1
ATOM 1400 N N . ASP A 1 199 ? 80.190 144.125 102.688 1.00 35.92 180 ASP A N 1
ATOM 1401 C CA . ASP A 1 199 ? 79.346 144.436 103.835 1.00 32.47 180 ASP A CA 1
ATOM 1402 C C . ASP A 1 199 ? 78.093 145.184 103.401 1.00 32.15 180 ASP A C 1
ATOM 1403 O O . ASP A 1 199 ? 78.153 146.110 102.590 1.00 36.05 180 ASP A O 1
ATOM 1408 N N . LYS A 1 200 ? 76.952 144.782 103.963 1.00 26.87 181 LYS A N 1
ATOM 1409 C CA . LYS A 1 200 ? 75.679 145.412 103.653 1.00 28.06 181 LYS A CA 1
ATOM 1410 C C . LYS A 1 200 ? 75.179 146.317 104.770 1.00 31.54 181 LYS A C 1
ATOM 1411 O O . LYS A 1 200 ? 74.591 147.364 104.477 1.00 35.42 181 LYS A O 1
ATOM 1417 N N . GLU A 1 201 ? 75.400 145.955 106.033 1.00 31.82 182 GLU A N 1
ATOM 1418 C CA . GLU A 1 201 ? 75.019 146.809 107.147 1.00 31.08 182 GLU A CA 1
ATOM 1419 C C . GLU A 1 201 ? 75.825 148.095 107.211 1.00 27.26 182 GLU A C 1
ATOM 1420 O O . GLU A 1 201 ? 75.323 149.093 107.741 1.00 27.63 182 GLU A O 1
ATOM 1426 N N . SER A 1 202 ? 77.047 148.099 106.683 1.00 26.29 183 SER A N 1
ATOM 1427 C CA . SER A 1 202 ? 77.897 149.278 106.651 1.00 17.97 183 SER A CA 1
ATOM 1428 C C . SER A 1 202 ? 77.632 150.148 105.436 1.00 22.15 183 SER A C 1
ATOM 1429 O O . SER A 1 202 ? 78.207 151.233 105.327 1.00 28.25 183 SER A O 1
ATOM 1432 N N . LEU A 1 203 ? 76.773 149.699 104.527 1.00 30.39 184 LEU A N 1
ATOM 1433 C CA . LEU A 1 203 ? 76.485 150.427 103.301 1.00 25.70 184 LEU A CA 1
ATOM 1434 C C . LEU A 1 203 ? 75.171 151.184 103.335 1.00 26.13 184 LEU A C 1
ATOM 1435 O O . LEU A 1 203 ? 75.013 152.136 102.565 1.00 26.29 184 LEU A O 1
ATOM 1440 N N . GLU A 1 204 ? 74.227 150.801 104.196 1.00 32.76 185 GLU A N 1
ATOM 1441 C CA . GLU A 1 204 ? 72.998 151.574 104.343 1.00 35.75 185 GLU A CA 1
ATOM 1442 C C . GLU A 1 204 ? 73.269 152.907 105.030 1.00 38.17 185 GLU A C 1
ATOM 1443 O O . GLU A 1 204 ? 72.682 153.933 104.666 1.00 35.19 185 GLU A O 1
ATOM 1449 N N . MET A 1 205 ? 74.162 152.915 106.021 1.00 31.95 186 MET A N 1
ATOM 1450 C CA . MET A 1 205 ? 74.579 154.171 106.634 1.00 24.77 186 MET A CA 1
ATOM 1451 C C . MET A 1 205 ? 75.262 155.071 105.613 1.00 31.30 186 MET A C 1
ATOM 1452 O O . MET A 1 205 ? 75.027 156.286 105.582 1.00 35.79 186 MET A O 1
ATOM 1457 N N . LEU A 1 206 ? 76.110 154.487 104.767 1.00 31.55 187 LEU A N 1
ATOM 1458 C CA . LEU A 1 206 ? 76.749 155.258 103.709 1.00 28.93 187 LEU A CA 1
ATOM 1459 C C . LEU A 1 206 ? 75.731 155.793 102.714 1.00 26.33 187 LEU A C 1
ATOM 1460 O O . LEU A 1 206 ? 75.887 156.908 102.220 1.00 25.91 187 LEU A O 1
ATOM 1465 N N . ILE A 1 207 ? 74.692 155.017 102.407 1.00 35.39 188 ILE A N 1
ATOM 1466 C CA . ILE A 1 207 ? 73.637 155.501 101.518 1.00 35.84 188 ILE A CA 1
ATOM 1467 C C . ILE A 1 207 ? 72.912 156.683 102.150 1.00 35.40 188 ILE A C 1
ATOM 1468 O O . ILE A 1 207 ? 72.591 157.667 101.475 1.00 33.91 188 ILE A O 1
ATOM 1473 N N . GLU A 1 208 ? 72.642 156.607 103.454 1.00 34.20 189 GLU A N 1
ATOM 1474 C CA . GLU A 1 208 ? 72.008 157.717 104.155 1.00 32.81 189 GLU A CA 1
ATOM 1475 C C . GLU A 1 208 ? 72.871 158.979 104.107 1.00 38.45 189 GLU A C 1
ATOM 1476 O O . GLU A 1 208 ? 72.381 160.088 103.843 1.00 41.47 189 GLU A O 1
ATOM 1482 N N . LEU A 1 209 ? 74.171 158.814 104.356 1.00 39.41 190 LEU A N 1
ATOM 1483 C CA . LEU A 1 209 ? 75.076 159.960 104.332 1.00 36.81 190 LEU A CA 1
ATOM 1484 C C . LEU A 1 209 ? 75.221 160.527 102.922 1.00 37.32 190 LEU A C 1
ATOM 1485 O O . LEU A 1 209 ? 75.333 161.745 102.743 1.00 30.28 190 LEU A O 1
ATOM 1490 N N . LEU A 1 210 ? 75.207 159.660 101.907 1.00 42.17 191 LEU A N 1
ATOM 1491 C CA . LEU A 1 210 ? 75.246 160.131 100.526 1.00 36.40 191 LEU A CA 1
ATOM 1492 C C . LEU A 1 210 ? 73.963 160.858 100.154 1.00 37.02 191 LEU A C 1
ATOM 1493 O O . LEU A 1 210 ? 73.991 161.809 99.370 1.00 43.85 191 LEU A O 1
ATOM 1498 N N . GLU A 1 211 ? 72.823 160.417 100.688 1.00 37.91 192 GLU A N 1
ATOM 1499 C CA . GLU A 1 211 ? 71.578 161.140 100.463 1.00 37.94 192 GLU A CA 1
ATOM 1500 C C . GLU A 1 211 ? 71.631 162.525 101.090 1.00 39.43 192 GLU A C 1
ATOM 1501 O O . GLU A 1 211 ? 71.167 163.505 100.495 1.00 41.83 192 GLU A O 1
ATOM 1507 N N . GLU A 1 212 ? 72.201 162.629 102.293 1.00 40.67 193 GLU A N 1
ATOM 1508 C CA . GLU A 1 212 ? 72.391 163.945 102.900 1.00 45.19 193 GLU A CA 1
ATOM 1509 C C . GLU A 1 212 ? 73.313 164.822 102.053 1.00 45.67 193 GLU A C 1
ATOM 1510 O O . GLU A 1 212 ? 73.037 166.011 101.843 1.00 44.25 193 GLU A O 1
ATOM 1516 N N . LEU A 1 213 ? 74.413 164.250 101.558 1.00 48.19 194 LEU A N 1
ATOM 1517 C CA . LEU A 1 213 ? 75.327 165.010 100.712 1.00 47.78 194 LEU A CA 1
ATOM 1518 C C . LEU A 1 213 ? 74.657 165.459 99.421 1.00 42.94 194 LEU A C 1
ATOM 1519 O O . LEU A 1 213 ? 74.891 166.579 98.958 1.00 46.03 194 LEU A O 1
ATOM 1524 N N . ALA A 1 214 ? 73.838 164.600 98.816 1.00 43.50 195 ALA A N 1
ATOM 1525 C CA . ALA A 1 214 ? 73.110 164.983 97.610 1.00 45.64 195 ALA A CA 1
ATOM 1526 C C . ALA A 1 214 ? 72.093 166.076 97.908 1.00 47.84 195 ALA A C 1
ATOM 1527 O O . ALA A 1 214 ? 71.860 166.957 97.074 1.00 50.08 195 ALA A O 1
ATOM 1529 N N . LYS A 1 215 ? 71.470 166.029 99.087 1.00 49.91 196 LYS A N 1
ATOM 1530 C CA . LYS A 1 215 ? 70.578 167.109 99.491 1.00 49.10 196 LYS A CA 1
ATOM 1531 C C . LYS A 1 215 ? 71.333 168.427 99.577 1.00 50.84 196 LYS A C 1
ATOM 1532 O O . LYS A 1 215 ? 70.837 169.473 99.143 1.00 55.22 196 LYS A O 1
ATOM 1538 N N . GLU A 1 216 ? 72.542 168.396 100.143 1.00 53.78 197 GLU A N 1
ATOM 1539 C CA . GLU A 1 216 ? 73.360 169.606 100.195 1.00 53.46 197 GLU A CA 1
ATOM 1540 C C . GLU A 1 216 ? 73.801 170.072 98.813 1.00 51.39 197 GLU A C 1
ATOM 1541 O O . GLU A 1 216 ? 73.843 171.281 98.565 1.00 51.19 197 GLU A O 1
ATOM 1547 N N . ILE A 1 217 ? 74.145 169.151 97.917 1.00 57.41 198 ILE A N 1
ATOM 1548 C CA . ILE A 1 217 ? 74.600 169.490 96.572 1.00 56.89 198 ILE A CA 1
ATOM 1549 C C . ILE A 1 217 ? 73.481 170.100 95.738 1.00 58.43 198 ILE A C 1
ATOM 1550 O O . ILE A 1 217 ? 73.697 171.092 95.040 1.00 57.48 198 ILE A O 1
ATOM 1555 N N . LYS A 1 218 ? 72.283 169.514 95.789 1.00 61.84 199 LYS A N 1
ATOM 1556 C CA . LYS A 1 218 ? 71.148 170.076 95.062 1.00 61.15 199 LYS A CA 1
ATOM 1557 C C . LYS A 1 218 ? 70.834 171.483 95.552 1.00 61.54 199 LYS A C 1
ATOM 1558 O O . LYS A 1 218 ? 70.422 172.346 94.767 1.00 61.08 199 LYS A O 1
ATOM 1564 N N . LYS A 1 219 ? 71.030 171.736 96.846 1.00 60.21 200 LYS A N 1
ATOM 1565 C CA . LYS A 1 219 ? 70.884 173.071 97.407 1.00 59.66 200 LYS A CA 1
ATOM 1566 C C . LYS A 1 219 ? 71.860 174.025 96.735 1.00 61.84 200 LYS A C 1
ATOM 1567 O O . LYS A 1 219 ? 71.504 175.158 96.400 1.00 64.35 200 LYS A O 1
ATOM 1573 N N . ALA A 1 220 ? 73.097 173.574 96.531 1.00 65.81 201 ALA A N 1
ATOM 1574 C CA . ALA A 1 220 ? 74.066 174.353 95.785 1.00 66.08 201 ALA A CA 1
ATOM 1575 C C . ALA A 1 220 ? 73.701 174.367 94.302 1.00 68.30 201 ALA A C 1
ATOM 1576 O O . ALA A 1 220 ? 72.986 173.495 93.796 1.00 66.16 201 ALA A O 1
ATOM 1578 N N . GLY A 1 221 ? 74.200 175.383 93.597 1.00 73.72 202 GLY A N 1
ATOM 1579 C CA . GLY A 1 221 ? 73.858 175.525 92.191 1.00 72.09 202 GLY A CA 1
ATOM 1580 C C . GLY A 1 221 ? 74.574 174.522 91.307 1.00 74.35 202 GLY A C 1
ATOM 1581 O O . GLY A 1 221 ? 74.159 174.273 90.172 1.00 75.41 202 GLY A O 1
ATOM 1582 N N . ASN A 1 222 ? 75.663 173.938 91.812 1.00 71.91 203 ASN A N 1
ATOM 1583 C CA . ASN A 1 222 ? 76.530 173.075 91.017 1.00 71.65 203 ASN A CA 1
ATOM 1584 C C . ASN A 1 222 ? 75.796 171.886 90.409 1.00 71.81 203 ASN A C 1
ATOM 1585 O O . ASN A 1 222 ? 75.088 171.155 91.109 1.00 72.14 203 ASN A O 1
ATOM 1590 N N . GLU A 1 223 ? 75.968 171.689 89.107 1.00 72.65 204 GLU A N 1
ATOM 1591 C CA . GLU A 1 223 ? 75.459 170.536 88.387 1.00 74.77 204 GLU A CA 1
ATOM 1592 C C . GLU A 1 223 ? 76.645 169.699 87.909 1.00 75.24 204 GLU A C 1
ATOM 1593 O O . GLU A 1 223 ? 77.808 170.042 88.148 1.00 74.62 204 GLU A O 1
ATOM 1599 N N . GLU A 1 224 ? 76.347 168.577 87.254 1.00 69.93 205 GLU A N 1
ATOM 1600 C CA . GLU A 1 224 ? 77.322 167.571 86.840 1.00 69.22 205 GLU A CA 1
ATOM 1601 C C . GLU A 1 224 ? 78.027 166.930 88.026 1.00 69.37 205 GLU A C 1
ATOM 1602 O O . GLU A 1 224 ? 78.920 166.095 87.837 1.00 70.02 205 GLU A O 1
ATOM 1608 N N . LEU A 1 225 ? 77.643 167.304 89.247 1.00 59.07 206 LEU A N 1
ATOM 1609 C CA . LEU A 1 225 ? 78.123 166.655 90.456 1.00 56.95 206 LEU A CA 1
ATOM 1610 C C . LEU A 1 225 ? 76.967 166.025 91.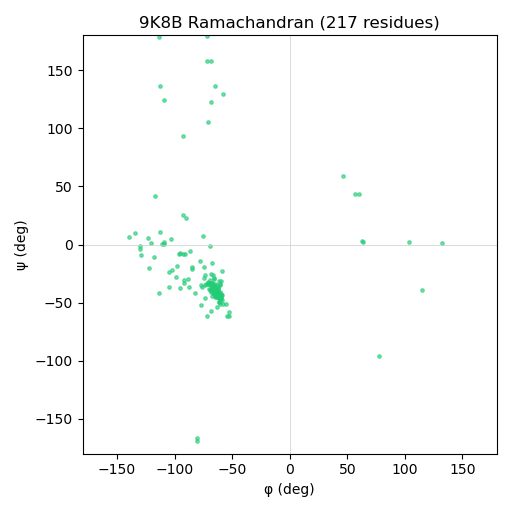216 1.00 59.34 206 LEU A C 1
ATOM 1611 O O . LEU A 1 225 ? 77.204 165.256 92.155 1.00 64.16 206 LEU A O 1
ATOM 1616 N N . LEU A 1 226 ? 75.725 166.325 90.831 1.00 58.65 207 LEU A N 1
ATOM 1617 C CA . LEU A 1 226 ? 74.546 165.689 91.395 1.00 62.00 207 LEU A CA 1
ATOM 1618 C C . LEU A 1 226 ? 74.104 164.455 90.620 1.00 59.99 207 LEU A C 1
ATOM 1619 O O . LEU A 1 226 ? 73.599 163.510 91.235 1.00 58.13 207 LEU A O 1
ATOM 1624 N N . VAL A 1 227 ? 74.291 164.434 89.301 1.00 56.80 208 VAL A N 1
ATOM 1625 C CA . VAL A 1 227 ? 74.014 163.228 88.529 1.00 55.81 208 VAL A CA 1
ATOM 1626 C C . VAL A 1 227 ? 74.962 162.106 88.930 1.00 57.80 208 VAL A C 1
ATOM 1627 O O . VAL A 1 227 ? 74.558 160.944 89.039 1.00 60.37 208 VAL A O 1
ATOM 1631 N N . ARG A 1 228 ? 76.236 162.438 89.155 1.00 53.33 209 ARG A N 1
ATOM 1632 C CA . ARG A 1 228 ? 77.194 161.438 89.618 1.00 53.42 209 ARG A CA 1
ATOM 1633 C C . ARG A 1 228 ? 76.779 160.871 90.970 1.00 53.19 209 ARG A C 1
ATOM 1634 O O . ARG A 1 228 ? 76.808 159.652 91.185 1.00 53.46 209 ARG A O 1
ATOM 1642 N N . ALA A 1 229 ? 76.382 161.748 91.893 1.00 50.36 210 ALA A N 1
ATOM 1643 C CA . ALA A 1 229 ? 75.947 161.302 93.210 1.00 51.38 210 ALA A CA 1
ATOM 1644 C C . ALA A 1 229 ? 74.720 160.407 93.107 1.00 52.74 210 ALA A C 1
ATOM 1645 O O . ALA A 1 229 ? 74.639 159.367 93.768 1.00 51.69 210 ALA A O 1
ATOM 1647 N N . GLU A 1 230 ? 73.754 160.797 92.273 1.00 51.13 211 GLU A N 1
ATOM 1648 C CA . GLU A 1 230 ? 72.538 160.003 92.128 1.00 50.38 211 GLU A CA 1
ATOM 1649 C C . GLU A 1 230 ? 72.830 158.640 91.510 1.00 52.99 211 GLU A C 1
ATOM 1650 O O . GLU A 1 230 ? 72.265 157.624 91.935 1.00 50.11 211 GLU A O 1
ATOM 1656 N N . ALA A 1 231 ? 73.703 158.597 90.501 1.00 51.51 212 ALA A N 1
ATOM 1657 C CA . ALA A 1 231 ? 74.065 157.324 89.888 1.00 49.82 212 ALA A CA 1
ATOM 1658 C C . ALA A 1 231 ? 74.769 156.417 90.888 1.00 50.84 212 ALA A C 1
ATOM 1659 O O . ALA A 1 231 ? 74.494 155.211 90.951 1.00 53.55 212 ALA A O 1
ATOM 1661 N N . ALA A 1 232 ? 75.679 156.984 91.681 1.00 46.27 213 ALA A N 1
ATOM 1662 C CA . ALA A 1 232 ? 76.360 156.206 92.712 1.00 42.12 213 ALA A CA 1
ATOM 1663 C C . ALA A 1 232 ? 75.369 155.669 93.735 1.00 42.60 213 ALA A C 1
ATOM 1664 O O . ALA A 1 232 ? 75.458 154.512 94.160 1.00 46.46 213 ALA A O 1
ATOM 1666 N N . ILE A 1 233 ? 74.415 156.503 94.140 1.00 44.64 214 ILE A N 1
ATOM 1667 C CA . ILE A 1 233 ? 73.396 156.119 95.110 1.00 48.60 214 ILE A CA 1
ATOM 1668 C C . ILE A 1 233 ? 72.575 154.957 94.573 1.00 47.40 214 ILE A C 1
ATOM 1669 O O . ILE A 1 233 ? 72.336 153.971 95.279 1.00 43.73 214 ILE A O 1
ATOM 1674 N N . LYS A 1 234 ? 72.143 155.060 93.314 1.00 45.64 215 LYS A N 1
ATOM 1675 C CA . LYS A 1 234 ? 71.335 153.993 92.724 1.00 46.84 215 LYS A CA 1
ATOM 1676 C C . LYS A 1 234 ? 72.124 152.697 92.594 1.00 47.77 215 LYS A C 1
ATOM 1677 O O . LYS A 1 234 ? 71.599 151.612 92.872 1.00 50.16 215 LYS A O 1
ATOM 1683 N N . ASP A 1 235 ? 73.389 152.783 92.171 1.00 44.52 216 ASP A N 1
ATOM 1684 C CA . ASP A 1 235 ? 74.203 151.577 92.055 1.00 40.29 216 ASP A CA 1
ATOM 1685 C C . ASP A 1 235 ? 74.407 150.913 93.409 1.00 42.57 216 ASP A C 1
ATOM 1686 O O . ASP A 1 235 ? 74.305 149.685 93.530 1.00 46.25 216 ASP A O 1
ATOM 1691 N N . ILE A 1 236 ? 74.692 151.707 94.445 1.00 42.51 217 ILE A N 1
ATOM 1692 C CA . ILE A 1 236 ? 74.904 151.131 95.768 1.00 41.58 217 ILE A CA 1
ATOM 1693 C C . ILE A 1 236 ? 73.610 150.538 96.304 1.00 43.48 217 ILE A C 1
ATOM 1694 O O . ILE A 1 236 ? 73.624 149.496 96.968 1.00 46.21 217 ILE A O 1
ATOM 1699 N N . ARG A 1 237 ? 72.472 151.173 96.022 1.00 41.43 218 ARG A N 1
ATOM 1700 C CA . ARG A 1 237 ? 71.188 150.619 96.447 1.00 45.61 218 ARG A CA 1
ATOM 1701 C C . ARG A 1 237 ? 70.917 149.277 95.775 1.00 44.83 218 ARG A C 1
ATOM 1702 O O . ARG A 1 237 ? 70.473 148.319 96.424 1.00 40.82 218 ARG A O 1
ATOM 1710 N N . LYS A 1 238 ? 71.178 149.187 94.470 1.00 43.83 219 LYS A N 1
ATOM 1711 C CA . LYS A 1 238 ? 70.982 147.924 93.766 1.00 40.74 219 LYS A CA 1
ATOM 1712 C C . LYS A 1 238 ? 71.904 146.842 94.311 1.00 40.65 219 LYS A C 1
ATOM 1713 O O . LYS A 1 238 ? 71.485 145.690 94.492 1.00 46.21 219 LYS A O 1
ATOM 1719 N N . HIS A 1 239 ? 73.164 147.188 94.581 1.00 39.57 220 HIS A N 1
ATOM 1720 C CA . HIS A 1 239 ? 74.090 146.197 95.117 1.00 38.51 220 HIS A CA 1
ATOM 1721 C C . HIS A 1 239 ? 73.702 145.776 96.529 1.00 36.99 220 HIS A C 1
ATOM 1722 O O . HIS A 1 239 ? 73.921 144.625 96.918 1.00 36.58 220 HIS A O 1
ATOM 1729 N N . ILE A 1 240 ? 73.134 146.693 97.313 1.00 41.77 221 ILE A N 1
ATOM 1730 C CA . ILE A 1 240 ? 72.622 146.340 98.634 1.00 44.06 221 ILE A CA 1
ATOM 1731 C C . ILE A 1 240 ? 71.474 145.347 98.502 1.00 43.00 221 ILE A C 1
ATOM 1732 O O . ILE A 1 240 ? 71.396 144.354 99.234 1.00 41.69 221 ILE A O 1
ATOM 1737 N N . LYS A 1 241 ? 70.569 145.605 97.555 1.00 45.80 222 LYS A N 1
ATOM 1738 C CA . LYS A 1 241 ? 69.459 144.690 97.310 1.00 46.00 222 LYS A CA 1
ATOM 1739 C C . LYS A 1 241 ? 69.961 143.306 96.912 1.00 46.63 222 LYS A C 1
ATOM 1740 O O . LYS A 1 241 ? 69.455 142.286 97.388 1.00 46.75 222 LYS A O 1
ATOM 1746 N N . GLU A 1 242 ? 70.962 143.259 96.032 1.00 47.37 223 GLU A N 1
ATOM 1747 C CA . GLU A 1 242 ? 71.534 141.977 95.630 1.00 45.35 223 GLU A CA 1
ATOM 1748 C C . GLU A 1 242 ? 72.274 141.317 96.786 1.00 46.55 223 GLU A C 1
ATOM 1749 O O . GLU A 1 242 ? 72.233 140.091 96.945 1.00 45.76 223 GLU A O 1
ATOM 1755 N N . LEU A 1 243 ? 72.958 142.110 97.605 1.00 49.16 224 LEU A N 1
ATOM 1756 C CA . LEU A 1 243 ? 73.751 141.583 98.712 1.00 47.35 224 LEU A CA 1
ATOM 1757 C C . LEU A 1 243 ? 72.874 140.921 99.765 1.00 48.29 224 LEU A C 1
ATOM 1758 O O . LEU A 1 243 ? 73.285 139.963 100.419 1.00 48.72 224 LEU A O 1
#

Foldseek 3Di:
DVLLVVLLVLLVVLLVCLVVQNLPVSLVSLVVSLVSVVVVPDVLLNQLSVLLNVLSVPQVVPDHSPLSSVSSVLSSQVSVCVVVVDLPSLVVSLVVLVLVLLVCLLVVPPSSNVSSLSSNVSSCVVNVDDLSVQVSVLSVVLSVVVVVCVVDPDDLVVVVVSLLVSLVSCVVSPDLSNLVSSLVVLVVSLVVVVVPPDPPSNVVSVVSSVVSVVSSVVD

Radius of gyration: 19.91 Å; Cα contacts (8 Å, |Δi|>4): 221; chains: 1; bounding box: 27×47×55 Å

Sequence (219 aa):
MEKLKEIVKHLEVAIKYLKEGKVDLADLVVADAIELAKEAGDKASLEILKVAHKAIDTLGREGKLEEAAKIVKYAKEYVEAKIKGDREKLRELLEKVKKDVLEAIKKGDEEFYEALVKIARIIAEDLGDEKSLKVLEALEEFFKEWKRLEKEGKSLDEKLHLFLRVGERLLEIGDKESLEMLIELLEELAKEIKKAGNEELLVRAEAAIKDIRKHIKEL